Protein AF-A0A1Q8RJY4-F1 (afdb_monomer)

Mean predicted aligned error: 14.58 Å

Sequence (360 aa):
MNKEDWVDYFEAINGREPSAREVAEALAAGEFQNAAETDAEKSELVQESDQRVTEAAEAEPAQSSQLEQELAANQAKAQTESHQQVEQLKKKGKSYFVWFWEGLKRPEAQSSNSQLAYGLVTLALAALFLAAGLVNYINRIFTSIINMTIGGESFKINEPEAFSVVEDAVRTNFGLSKIIVVAVIVFIAYVIVTAVPALIHKFAAKSQEKVTFLWGKLIAYTPLLAVLNLLIFLLTFLTSNKLVVSSRYSYQIVSSFSSVGSDPFEGLSSVSHLIKEVPAIRSIQTVFIYLALLSVVSLAVLIVAFLANIKVSLGSLNNFYVRLLALLVFMLIIFFTTKSIAANLLGGLDGIKDSLTKLY

Solvent-accessible surface area (backbone atoms only — not comparable to full-atom values): 19198 Å² total; per-residue (Å²): 82,47,58,65,62,48,46,56,51,44,23,74,75,67,78,42,82,73,51,79,64,57,53,50,51,37,46,75,71,56,60,32,44,76,92,80,84,82,84,85,89,81,88,81,82,90,87,88,83,80,89,79,91,82,91,84,87,91,86,80,82,72,64,63,60,51,54,52,50,51,50,52,50,51,48,55,46,52,54,50,52,48,52,51,50,52,50,53,48,54,51,52,50,54,51,44,53,50,51,39,52,48,19,49,76,54,66,33,38,60,45,95,65,59,42,40,70,59,30,53,53,31,40,47,51,19,19,39,23,42,20,40,16,60,31,46,39,54,34,33,52,53,44,8,63,58,53,24,24,49,73,82,49,38,44,56,73,78,38,49,68,64,38,49,55,52,51,50,30,44,50,67,41,34,26,72,69,42,24,52,56,41,13,52,53,44,29,54,48,53,51,50,58,47,42,48,38,24,50,50,46,34,65,53,67,66,44,88,67,54,55,66,52,47,27,11,12,47,36,36,34,30,40,45,44,25,52,50,18,41,49,38,29,59,46,35,71,66,31,51,60,52,33,81,42,58,65,94,46,48,67,63,51,54,52,23,57,58,34,36,66,78,38,57,65,63,11,50,53,47,47,55,60,46,36,80,76,33,75,57,48,41,32,46,55,54,40,50,53,52,43,52,52,47,50,53,50,46,50,49,53,50,54,50,32,46,52,68,54,53,84,50,46,53,91,90,38,47,45,67,56,48,47,51,54,50,49,52,53,51,53,49,53,52,50,55,47,51,52,54,47,48,53,59,52,51,56,26,48,52,51,37,41,57,51,56,65,73,76,112

pLDDT: mean 79.89, std 19.0, range [25.39, 98.75]

Structure (mmCIF, N/CA/C/O backbone):
data_AF-A0A1Q8RJY4-F1
#
_entry.id   AF-A0A1Q8RJY4-F1
#
loop_
_atom_site.group_PDB
_atom_site.id
_atom_site.type_symbol
_atom_site.label_atom_id
_atom_site.label_alt_id
_atom_site.label_comp_id
_atom_site.label_asym_id
_atom_site.label_entity_id
_atom_site.label_seq_id
_atom_site.pdbx_PDB_ins_code
_atom_site.Cartn_x
_atom_site.Cartn_y
_atom_site.Cartn_z
_atom_site.occupancy
_atom_site.B_iso_or_equiv
_atom_site.auth_seq_id
_atom_site.auth_comp_id
_atom_site.auth_asym_id
_atom_site.auth_atom_id
_atom_site.pdbx_PDB_model_num
ATOM 1 N N . MET A 1 1 ? 34.800 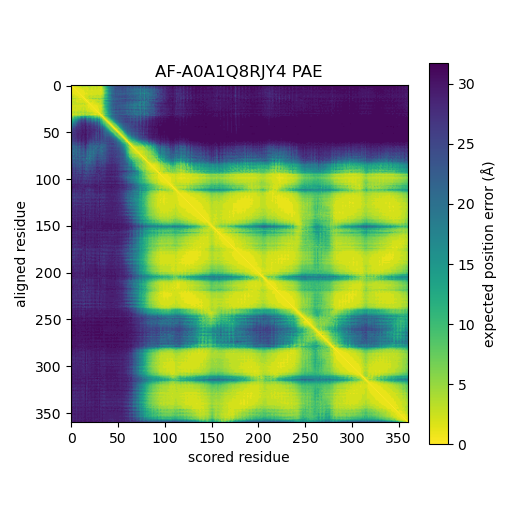-39.259 16.833 1.00 76.75 1 MET A N 1
ATOM 2 C CA . MET A 1 1 ? 34.429 -37.995 16.142 1.00 76.75 1 MET A CA 1
ATOM 3 C C . MET A 1 1 ? 34.174 -36.904 17.185 1.00 76.75 1 MET A C 1
ATOM 5 O O . MET A 1 1 ? 34.307 -37.223 18.367 1.00 76.75 1 MET A O 1
ATOM 9 N N . ASN A 1 2 ? 33.885 -35.649 16.819 1.00 85.31 2 ASN A N 1
ATOM 10 C CA . ASN A 1 2 ? 33.422 -34.679 17.827 1.00 85.31 2 ASN A CA 1
ATOM 11 C C . ASN A 1 2 ? 31.932 -34.942 18.161 1.00 85.31 2 ASN A C 1
ATOM 13 O O . ASN A 1 2 ? 31.284 -35.769 17.515 1.00 85.31 2 ASN A O 1
ATOM 17 N N . LYS A 1 3 ? 31.391 -34.302 19.204 1.00 83.25 3 LYS A N 1
ATOM 18 C CA . LYS A 1 3 ? 30.003 -34.541 19.639 1.00 83.25 3 LYS A CA 1
ATOM 19 C C . LYS A 1 3 ? 28.952 -34.097 18.610 1.00 83.25 3 LYS A C 1
ATOM 21 O O . LYS A 1 3 ? 27.927 -34.759 18.493 1.00 83.25 3 LYS A O 1
ATOM 26 N N . GLU A 1 4 ? 29.186 -33.001 17.893 1.00 87.06 4 GLU A N 1
ATOM 27 C CA . GLU A 1 4 ? 28.254 -32.467 16.890 1.00 87.06 4 GLU A CA 1
ATOM 28 C C . GLU A 1 4 ? 28.222 -33.381 15.655 1.00 87.06 4 GLU A C 1
ATOM 30 O O . GLU A 1 4 ? 27.144 -33.833 15.277 1.00 87.06 4 GLU A O 1
ATOM 35 N N . ASP A 1 5 ? 29.390 -33.806 15.148 1.00 86.56 5 ASP A N 1
ATOM 36 C CA . ASP A 1 5 ? 29.503 -34.794 14.059 1.00 86.56 5 ASP A CA 1
ATOM 37 C C . ASP A 1 5 ? 28.712 -36.084 14.361 1.00 86.56 5 ASP A C 1
ATOM 39 O O . ASP A 1 5 ? 28.105 -36.684 13.472 1.00 86.56 5 ASP A O 1
ATOM 43 N N . TRP A 1 6 ? 28.746 -36.539 15.622 1.00 91.06 6 TRP A N 1
ATOM 44 C CA . TRP A 1 6 ? 28.053 -37.753 16.059 1.00 91.06 6 TRP A CA 1
ATOM 45 C C . TRP A 1 6 ? 26.534 -37.568 16.114 1.00 91.06 6 TRP A C 1
ATOM 47 O O . TRP A 1 6 ? 25.796 -38.470 15.721 1.00 91.06 6 TRP A O 1
ATOM 57 N N . VAL A 1 7 ? 26.059 -36.405 16.573 1.00 87.69 7 VAL A N 1
ATOM 58 C CA . VAL A 1 7 ? 24.624 -36.075 16.606 1.00 87.69 7 VAL A CA 1
ATOM 59 C C . VAL A 1 7 ? 24.063 -35.981 15.187 1.00 87.69 7 VAL A C 1
ATOM 61 O O . VAL A 1 7 ? 23.044 -36.614 14.908 1.00 87.69 7 VAL A O 1
ATOM 64 N N . ASP A 1 8 ? 24.760 -35.291 14.282 1.00 89.50 8 ASP A N 1
ATOM 65 C CA . ASP A 1 8 ? 24.372 -35.172 12.871 1.00 89.50 8 ASP A CA 1
ATOM 66 C C . ASP A 1 8 ? 24.336 -36.548 12.181 1.00 89.50 8 ASP A C 1
ATOM 68 O O . ASP A 1 8 ? 23.394 -36.870 11.450 1.00 89.50 8 ASP A O 1
ATOM 72 N N . TYR A 1 9 ? 25.329 -37.406 12.452 1.00 88.69 9 TYR A N 1
ATOM 73 C CA . TYR A 1 9 ? 25.345 -38.785 11.960 1.00 88.69 9 TYR A CA 1
ATOM 74 C C . TYR A 1 9 ? 24.180 -39.614 12.525 1.00 88.69 9 TYR A C 1
ATOM 76 O O . TYR A 1 9 ? 23.518 -40.346 11.783 1.00 88.69 9 TYR A O 1
ATOM 84 N N . PHE A 1 10 ? 23.886 -39.483 13.822 1.00 90.62 10 PHE A N 1
ATOM 85 C CA . PHE A 1 10 ? 22.770 -40.177 14.455 1.00 90.62 10 PHE A CA 1
ATOM 86 C C . PHE A 1 10 ? 21.425 -39.754 13.849 1.00 90.62 10 PHE A C 1
ATOM 88 O O . PHE A 1 10 ? 20.601 -40.624 13.545 1.00 90.62 10 PHE A O 1
ATOM 95 N N . GLU A 1 11 ? 21.198 -38.453 13.643 1.00 92.69 11 GLU A N 1
ATOM 96 C CA . GLU A 1 11 ? 19.958 -37.940 13.053 1.00 92.69 11 GLU A CA 1
ATOM 97 C C . GLU A 1 11 ? 19.810 -38.369 11.587 1.00 92.69 11 GLU A C 1
ATOM 99 O O . GLU A 1 11 ? 18.731 -38.818 11.193 1.00 92.69 11 GLU A O 1
ATOM 104 N N . ALA A 1 12 ? 20.890 -38.342 10.800 1.00 90.69 12 ALA A N 1
ATOM 105 C CA . ALA A 1 12 ? 20.877 -38.796 9.408 1.00 90.69 12 ALA A CA 1
ATOM 106 C C . ALA A 1 12 ? 20.493 -40.282 9.252 1.00 90.69 12 ALA A C 1
ATOM 108 O O . ALA A 1 12 ? 19.863 -40.652 8.259 1.00 90.69 12 ALA A O 1
ATOM 109 N N . ILE A 1 13 ? 20.848 -41.133 10.224 1.00 88.25 13 ILE A N 1
ATOM 110 C CA . ILE A 1 13 ? 20.513 -42.566 10.226 1.00 88.25 13 ILE A CA 1
ATOM 111 C C . ILE A 1 13 ? 19.123 -42.841 10.827 1.00 88.25 13 ILE A C 1
ATOM 113 O O . ILE A 1 13 ? 18.391 -43.685 10.310 1.00 88.25 13 ILE A O 1
ATOM 117 N N . ASN A 1 14 ? 18.746 -42.151 11.909 1.00 83.38 14 ASN A N 1
ATOM 118 C CA . ASN A 1 14 ? 17.548 -42.475 12.698 1.00 83.38 14 ASN A CA 1
ATOM 119 C C . ASN A 1 14 ? 16.341 -41.556 12.440 1.00 83.38 14 ASN A C 1
ATOM 121 O O . ASN A 1 14 ? 15.244 -41.851 12.919 1.00 83.38 14 ASN A O 1
ATOM 125 N N . GLY A 1 15 ? 16.516 -40.443 11.719 1.00 79.31 15 GLY A N 1
ATOM 126 C CA . GLY A 1 15 ? 15.465 -39.455 11.449 1.00 79.31 15 GLY A CA 1
ATOM 127 C C . GLY A 1 15 ? 14.953 -38.718 12.694 1.00 79.31 15 GLY A C 1
ATOM 128 O O . GLY A 1 15 ? 13.817 -38.241 12.697 1.00 79.31 15 GLY A O 1
ATOM 129 N N . ARG A 1 16 ? 15.752 -38.688 13.768 1.00 89.06 16 ARG A N 1
ATOM 130 C CA . ARG A 1 16 ? 15.469 -38.013 15.042 1.00 89.06 16 ARG A CA 1
ATOM 131 C C . ARG A 1 16 ? 16.761 -37.683 15.787 1.00 89.06 16 ARG A C 1
ATOM 133 O O . ARG A 1 16 ? 17.752 -38.393 15.635 1.00 89.06 16 ARG A O 1
ATOM 140 N N . GLU A 1 17 ? 16.691 -36.708 16.687 1.00 81.25 17 GLU A N 1
ATOM 141 C CA . GLU A 1 17 ? 17.753 -36.446 17.661 1.00 81.25 17 GLU A CA 1
ATOM 142 C C . GLU A 1 17 ? 18.006 -37.676 18.580 1.00 81.25 17 GLU A C 1
ATOM 144 O O . GLU A 1 17 ? 17.066 -38.424 18.920 1.00 81.25 17 GLU A O 1
ATOM 149 N N . PRO A 1 18 ? 19.264 -37.911 19.003 1.00 82.38 18 PRO A N 1
ATOM 150 C CA . PRO A 1 18 ? 19.610 -38.948 19.971 1.00 82.38 18 PRO A CA 1
ATOM 151 C C . PRO A 1 18 ? 19.092 -38.608 21.371 1.00 82.38 18 PRO A C 1
ATOM 153 O O . PRO A 1 18 ? 19.156 -37.470 21.834 1.00 82.38 18 PRO A O 1
ATOM 156 N N . SER A 1 19 ? 18.600 -39.616 22.091 1.00 85.25 19 SER A N 1
ATOM 157 C CA . SER A 1 19 ? 18.187 -39.448 23.484 1.00 85.25 19 SER A CA 1
ATOM 158 C C . SER A 1 19 ? 19.397 -39.364 24.418 1.00 85.25 19 SER A C 1
ATOM 160 O O . SER A 1 19 ? 20.459 -39.916 24.141 1.00 85.25 19 SER A O 1
ATOM 162 N N . ALA A 1 20 ? 19.224 -38.744 25.589 1.00 79.19 20 ALA A N 1
ATOM 163 C CA . ALA A 1 20 ? 20.301 -38.586 26.573 1.00 79.19 20 ALA A CA 1
ATOM 164 C C . ALA A 1 20 ? 20.950 -39.913 27.032 1.00 79.19 20 ALA A C 1
ATOM 166 O O . ALA A 1 20 ? 22.088 -39.900 27.492 1.00 79.19 20 ALA A O 1
ATOM 167 N N . ARG A 1 21 ? 20.254 -41.054 26.897 1.00 82.62 21 ARG A N 1
ATOM 168 C CA . ARG A 1 21 ? 20.833 -42.386 27.150 1.00 82.62 21 ARG A CA 1
ATOM 169 C C . ARG A 1 21 ? 21.743 -42.840 26.013 1.00 82.62 21 ARG A C 1
ATOM 171 O O . ARG A 1 21 ? 22.846 -43.283 26.286 1.00 82.62 21 ARG A O 1
ATOM 178 N N . GLU A 1 22 ? 21.316 -42.657 24.767 1.00 81.00 22 GLU A N 1
ATOM 179 C CA . GLU A 1 22 ? 22.095 -43.017 23.573 1.00 81.00 22 GLU A CA 1
ATOM 180 C C . GLU A 1 22 ? 23.376 -42.172 23.474 1.00 81.00 22 GLU A C 1
ATOM 182 O O . GLU A 1 22 ? 24.443 -42.706 23.194 1.00 81.00 22 GLU A O 1
ATOM 187 N N . VAL A 1 23 ? 23.303 -40.877 23.814 1.00 80.50 23 VAL A N 1
ATOM 188 C CA . VAL A 1 23 ? 24.483 -39.994 23.925 1.00 80.50 23 VAL A CA 1
ATOM 189 C C . VAL A 1 23 ? 25.454 -40.486 25.012 1.00 80.50 23 VAL A C 1
ATOM 191 O O . VAL A 1 23 ? 26.666 -40.456 24.814 1.00 80.50 23 VAL A O 1
ATOM 194 N N . ALA A 1 24 ? 24.942 -40.934 26.164 1.00 78.62 24 ALA A N 1
ATOM 195 C CA . ALA A 1 24 ? 25.771 -41.422 27.268 1.00 78.62 24 ALA A CA 1
ATOM 196 C C . ALA A 1 24 ? 26.403 -42.795 26.974 1.00 78.62 24 ALA A C 1
ATOM 198 O O . ALA A 1 24 ? 27.564 -43.015 27.314 1.00 78.62 24 ALA A O 1
ATOM 199 N N . GLU A 1 25 ? 25.672 -43.697 26.313 1.00 80.75 25 GLU A N 1
ATOM 200 C CA . GLU A 1 25 ? 26.183 -44.997 25.863 1.00 80.75 25 GLU A CA 1
ATOM 201 C C . GLU A 1 25 ? 27.268 -44.831 24.790 1.00 80.75 25 GLU A C 1
ATOM 203 O O . GLU A 1 25 ? 28.327 -45.442 24.908 1.00 80.75 25 GLU A O 1
ATOM 208 N N . ALA A 1 26 ? 27.073 -43.946 23.808 1.00 82.88 26 ALA A N 1
ATOM 209 C CA . ALA A 1 26 ? 28.072 -43.672 22.774 1.00 82.88 26 ALA A CA 1
ATOM 210 C C . ALA A 1 26 ? 29.327 -42.952 23.305 1.00 82.88 26 ALA A C 1
ATOM 212 O O . ALA A 1 26 ? 30.433 -43.217 22.829 1.00 82.88 26 ALA A O 1
ATOM 213 N N . LEU A 1 27 ? 29.191 -42.106 24.335 1.00 83.12 27 LEU A N 1
ATOM 214 C CA . LEU A 1 27 ? 30.338 -41.537 25.052 1.00 83.12 27 LEU A CA 1
ATOM 215 C C . LEU A 1 27 ? 31.094 -42.617 25.847 1.00 83.12 27 LEU A C 1
ATOM 217 O O . LEU A 1 27 ? 32.321 -42.663 25.799 1.00 83.12 27 LEU A O 1
ATOM 221 N N . ALA A 1 28 ? 30.382 -43.521 26.529 1.00 79.25 28 ALA A N 1
ATOM 222 C CA . ALA A 1 28 ? 30.986 -44.644 27.255 1.00 79.25 28 ALA A CA 1
ATOM 223 C C . ALA A 1 28 ? 31.636 -45.688 26.323 1.00 79.25 28 ALA A C 1
ATOM 225 O O . ALA A 1 28 ? 32.613 -46.330 26.706 1.00 79.25 28 ALA A O 1
ATOM 226 N N . ALA A 1 29 ? 31.125 -45.836 25.098 1.00 82.19 29 ALA A N 1
ATOM 227 C CA . ALA A 1 29 ? 31.711 -46.647 24.032 1.00 82.19 29 ALA A CA 1
ATOM 228 C C . ALA A 1 29 ? 32.861 -45.940 23.278 1.00 82.19 29 ALA A C 1
ATOM 230 O O . ALA A 1 29 ? 33.553 -46.579 22.486 1.00 82.19 29 ALA A O 1
ATOM 231 N N . GLY A 1 30 ? 33.088 -44.643 23.524 1.00 82.19 30 GLY A N 1
ATOM 232 C CA . GLY A 1 30 ? 34.164 -43.860 22.909 1.00 82.19 30 GLY A CA 1
ATOM 233 C C . GLY A 1 30 ? 33.931 -43.466 21.445 1.00 82.19 30 GLY A C 1
ATOM 234 O O . GLY A 1 30 ? 34.892 -43.153 20.742 1.00 82.19 30 GLY A O 1
ATOM 235 N N . GLU A 1 31 ? 32.684 -43.468 20.960 1.00 80.69 31 GLU A N 1
ATOM 236 C CA . GLU A 1 31 ? 32.360 -43.121 19.565 1.00 80.69 31 GLU A CA 1
ATOM 237 C C . GLU A 1 31 ? 32.658 -41.641 19.254 1.00 80.69 31 GLU A C 1
ATOM 239 O O . GLU A 1 31 ? 33.120 -41.279 18.160 1.00 80.69 31 GLU A O 1
ATOM 244 N N . PHE A 1 32 ? 32.465 -40.774 20.249 1.00 84.19 32 PHE A N 1
ATOM 245 C CA . PHE A 1 32 ? 32.839 -39.367 20.198 1.00 84.19 32 PHE A CA 1
ATOM 246 C C . PHE A 1 32 ? 33.560 -38.911 21.469 1.00 84.19 32 PHE A C 1
ATOM 248 O O . PHE A 1 32 ? 33.484 -39.546 22.517 1.00 84.19 32 PHE A O 1
ATOM 255 N N . GLN A 1 33 ? 34.279 -37.797 21.352 1.00 75.31 33 GLN A N 1
ATOM 256 C CA . GLN A 1 33 ? 35.014 -37.157 22.444 1.00 75.31 33 GLN A CA 1
ATOM 257 C C . GLN A 1 33 ? 34.471 -35.738 22.649 1.00 75.31 33 GLN A C 1
ATOM 259 O O . GLN A 1 33 ? 34.068 -35.073 21.690 1.00 75.31 33 GLN A O 1
ATOM 264 N N . ASN A 1 34 ? 34.427 -35.275 23.901 1.00 61.19 34 ASN A N 1
ATOM 265 C CA . ASN A 1 34 ? 34.026 -33.902 24.205 1.00 61.19 34 ASN A CA 1
ATOM 266 C C . ASN A 1 34 ? 35.142 -32.934 23.781 1.00 61.19 34 ASN A C 1
ATOM 268 O O . ASN A 1 34 ? 36.312 -33.159 24.085 1.00 61.19 34 ASN A O 1
ATOM 272 N N . ALA A 1 35 ? 34.774 -31.845 23.103 1.00 53.00 35 ALA A N 1
ATOM 273 C CA . ALA A 1 35 ? 35.699 -30.875 22.512 1.00 53.00 35 ALA A CA 1
ATOM 274 C C . ALA A 1 35 ? 36.334 -29.926 23.556 1.00 53.00 35 ALA A C 1
ATOM 276 O O . ALA A 1 35 ? 36.145 -28.714 23.510 1.00 53.00 35 ALA A O 1
ATOM 277 N N . ALA A 1 36 ? 37.060 -30.496 24.520 1.00 44.44 36 ALA A N 1
ATOM 278 C CA . ALA A 1 36 ? 37.836 -29.778 25.535 1.00 44.44 36 ALA A CA 1
ATOM 279 C C . ALA A 1 36 ? 39.322 -30.200 25.582 1.00 44.44 36 ALA A C 1
ATOM 281 O O . ALA A 1 36 ? 40.112 -29.544 26.252 1.00 44.44 36 ALA A O 1
ATOM 282 N N . GLU A 1 37 ? 39.719 -31.251 24.852 1.00 43.81 37 GLU A N 1
ATOM 283 C CA . GLU A 1 37 ? 41.102 -31.768 24.806 1.00 43.81 37 GLU A CA 1
ATOM 284 C C . GLU A 1 37 ? 41.774 -31.586 23.427 1.00 43.81 37 GLU A C 1
ATOM 286 O O . GLU A 1 37 ? 42.741 -32.269 23.106 1.00 43.81 37 GLU A O 1
ATOM 291 N N . THR A 1 38 ? 41.264 -30.690 22.571 1.00 37.66 38 THR A N 1
ATOM 292 C CA . THR A 1 38 ? 41.729 -30.556 21.169 1.00 37.66 38 THR A CA 1
ATOM 293 C C . THR A 1 38 ? 42.214 -29.153 20.778 1.00 37.66 38 THR A C 1
ATOM 295 O O . THR A 1 38 ? 42.330 -28.870 19.593 1.00 37.66 38 THR A O 1
ATOM 298 N N . ASP A 1 39 ? 42.552 -28.296 21.748 1.00 33.94 39 ASP A N 1
ATOM 299 C CA . ASP A 1 39 ? 43.138 -26.965 21.500 1.00 33.94 39 ASP A CA 1
ATOM 300 C C . ASP A 1 39 ? 44.237 -26.614 22.524 1.00 33.94 39 ASP A C 1
ATOM 302 O O . ASP A 1 39 ? 44.128 -25.680 23.318 1.00 33.94 39 ASP A O 1
ATOM 306 N N . ALA A 1 40 ? 45.330 -27.385 22.511 1.00 32.53 40 ALA A N 1
ATOM 307 C CA . ALA A 1 40 ? 46.558 -27.047 23.233 1.00 32.53 40 ALA A CA 1
ATOM 308 C C . ALA A 1 40 ? 47.804 -27.698 22.600 1.00 32.53 40 ALA A C 1
ATOM 310 O O . ALA A 1 40 ? 48.319 -28.664 23.144 1.00 32.53 40 ALA A O 1
ATOM 311 N N . GLU A 1 41 ? 48.276 -27.176 21.456 1.00 29.20 41 GLU A N 1
ATOM 312 C CA . GLU A 1 41 ? 49.714 -27.039 21.115 1.00 29.20 41 GLU A CA 1
ATOM 313 C C . GLU A 1 41 ? 49.935 -26.540 19.669 1.00 29.20 41 GLU A C 1
ATOM 315 O O . GLU A 1 41 ? 49.894 -27.323 18.720 1.00 29.20 41 GLU A O 1
ATOM 320 N N . LYS A 1 42 ? 50.297 -25.254 19.501 1.00 29.00 42 LYS A N 1
ATOM 321 C CA . LYS A 1 42 ? 51.479 -24.853 18.705 1.00 29.00 42 LYS A CA 1
ATOM 322 C C . LYS A 1 42 ? 51.871 -23.388 18.946 1.00 29.00 42 LYS A C 1
ATOM 324 O O . LYS A 1 42 ? 51.021 -22.510 18.864 1.00 29.00 42 LYS A O 1
ATOM 329 N N . SER A 1 43 ? 53.181 -23.150 19.092 1.00 25.39 43 SER A N 1
ATOM 330 C CA . SER A 1 43 ? 53.835 -21.880 19.480 1.00 25.39 43 SER A CA 1
ATOM 331 C C . SER A 1 43 ? 53.635 -21.526 20.971 1.00 25.39 43 SER A C 1
ATOM 333 O O . SER A 1 43 ? 52.505 -21.473 21.430 1.00 25.39 43 SER A O 1
ATOM 335 N N . GLU A 1 44 ? 54.670 -21.297 21.793 1.00 28.08 44 GLU A N 1
ATOM 336 C CA . GLU A 1 44 ? 56.088 -21.004 21.505 1.00 28.08 44 GLU A CA 1
ATOM 337 C C . GLU A 1 44 ? 57.094 -21.717 22.442 1.00 28.08 44 GLU A C 1
ATOM 339 O O . GLU A 1 44 ? 56.822 -21.973 23.607 1.00 28.08 44 GLU A O 1
ATOM 344 N N . LEU A 1 45 ? 58.284 -21.983 21.888 1.00 28.39 45 LEU A N 1
ATOM 345 C CA . LEU A 1 45 ? 59.623 -21.964 22.510 1.00 28.39 45 LEU A CA 1
ATOM 346 C C . LEU A 1 45 ? 59.816 -22.359 23.999 1.00 28.39 45 LEU A C 1
ATOM 348 O O . LEU A 1 45 ? 59.740 -21.533 24.898 1.00 28.39 45 LEU A O 1
ATOM 352 N N . VAL A 1 46 ? 60.314 -23.589 24.185 1.00 27.88 46 VAL A N 1
ATOM 353 C CA . VAL A 1 46 ? 61.513 -23.951 24.981 1.00 27.88 46 VAL A CA 1
ATOM 354 C C . VAL A 1 46 ? 61.785 -23.154 26.276 1.00 27.88 46 VAL A C 1
ATOM 356 O O . VAL A 1 46 ? 62.440 -22.114 26.232 1.00 27.88 46 VAL A O 1
ATOM 359 N N . GLN A 1 47 ? 61.552 -23.784 27.436 1.00 26.83 47 GLN A N 1
ATOM 360 C CA . GLN A 1 47 ? 62.678 -24.115 28.325 1.00 26.83 47 GLN A CA 1
ATOM 361 C C . GLN A 1 47 ? 62.404 -25.293 29.273 1.00 26.83 47 GLN A C 1
ATOM 363 O O . GLN A 1 47 ? 61.282 -25.581 29.672 1.00 26.83 47 GLN A O 1
ATOM 368 N N . GLU A 1 48 ? 63.492 -25.994 29.567 1.00 27.42 48 GLU A N 1
ATOM 369 C CA . GLU A 1 48 ? 63.621 -27.271 30.263 1.00 27.42 48 GLU A CA 1
ATOM 370 C C . GLU A 1 48 ? 63.989 -27.041 31.738 1.00 27.42 48 GLU A C 1
ATOM 372 O O . GLU A 1 48 ? 64.928 -26.292 32.007 1.00 27.42 48 GLU A O 1
ATOM 377 N N . SER A 1 49 ? 63.301 -27.682 32.694 1.00 26.39 49 SER A N 1
ATOM 378 C CA . SER A 1 49 ? 63.928 -28.228 33.923 1.00 26.39 49 SER A CA 1
ATOM 379 C C . SER A 1 49 ? 62.970 -29.063 34.795 1.00 26.39 49 SER A C 1
ATOM 381 O O . SER A 1 49 ? 62.031 -28.559 35.395 1.00 26.39 49 SER A O 1
ATOM 383 N N . ASP A 1 50 ? 63.304 -30.352 34.884 1.00 26.42 50 ASP A N 1
ATOM 384 C CA . ASP A 1 50 ? 63.337 -31.196 36.089 1.00 26.42 50 ASP A CA 1
ATOM 385 C C . ASP A 1 50 ? 62.114 -31.440 37.014 1.00 26.42 50 ASP A C 1
ATOM 387 O O . ASP A 1 50 ? 61.754 -30.626 37.852 1.00 26.42 50 ASP A O 1
ATOM 391 N N . GLN A 1 51 ? 61.708 -32.726 37.010 1.00 28.50 51 GLN A N 1
ATOM 392 C CA . GLN A 1 51 ? 61.631 -33.639 38.180 1.00 28.50 51 GLN A CA 1
ATOM 393 C C . GLN A 1 51 ? 60.599 -33.396 39.312 1.00 28.50 51 GLN A C 1
ATOM 395 O O . GLN A 1 51 ? 60.370 -32.283 39.753 1.00 28.50 51 GLN A O 1
ATOM 400 N N . ARG A 1 52 ? 60.037 -34.421 39.982 1.00 28.03 52 ARG A N 1
ATOM 401 C CA . ARG A 1 52 ? 59.779 -35.865 39.718 1.00 28.03 52 ARG A CA 1
ATOM 402 C C . ARG A 1 52 ? 59.000 -36.401 40.946 1.00 28.03 52 ARG A C 1
ATOM 404 O O . ARG A 1 52 ? 59.328 -35.975 42.045 1.00 28.03 52 ARG A O 1
ATOM 411 N N . VAL A 1 53 ? 58.155 -37.432 40.781 1.00 30.77 53 VAL A N 1
ATOM 412 C CA . VAL A 1 53 ? 57.629 -38.335 41.853 1.00 30.77 53 VAL A CA 1
ATOM 413 C C . VAL A 1 53 ? 56.619 -37.720 42.857 1.00 30.77 53 VAL A C 1
ATOM 415 O O . VAL A 1 53 ? 56.779 -36.568 43.229 1.00 30.77 53 VAL A O 1
ATOM 418 N N . THR A 1 54 ? 55.623 -38.406 43.450 1.00 29.11 54 THR A N 1
ATOM 419 C CA . THR A 1 54 ? 54.679 -39.501 43.073 1.00 29.11 54 THR A CA 1
ATOM 420 C C . THR A 1 54 ? 53.606 -39.579 44.198 1.00 29.11 54 THR A C 1
ATOM 422 O O . THR A 1 54 ? 53.947 -39.366 45.355 1.00 29.11 54 THR A O 1
ATOM 425 N N . GLU A 1 55 ? 52.367 -39.976 43.865 1.00 32.25 55 GLU A N 1
ATOM 426 C CA . GLU A 1 55 ? 51.327 -40.594 44.737 1.00 32.25 55 GLU A CA 1
ATOM 427 C C . GLU A 1 55 ? 50.539 -39.833 45.835 1.00 32.25 55 GLU A C 1
ATOM 429 O O . GLU A 1 55 ? 51.010 -38.915 46.494 1.00 32.25 55 GLU A O 1
ATOM 434 N N . ALA A 1 56 ? 49.341 -40.406 46.068 1.00 31.69 56 ALA A N 1
ATOM 435 C CA . ALA A 1 56 ? 48.482 -40.379 47.265 1.00 31.69 56 ALA A CA 1
ATOM 436 C C . ALA A 1 56 ? 47.369 -39.305 47.411 1.00 31.69 56 ALA A C 1
ATOM 438 O O . ALA A 1 56 ? 47.458 -38.382 48.209 1.00 31.69 56 ALA A O 1
ATOM 439 N N . ALA A 1 57 ? 46.253 -39.581 46.720 1.00 34.56 57 ALA A N 1
ATOM 440 C CA . ALA A 1 57 ? 44.915 -39.815 47.300 1.00 34.56 57 ALA A CA 1
ATOM 441 C C . ALA A 1 57 ? 44.101 -38.702 48.034 1.00 34.56 57 ALA A C 1
ATOM 443 O O . ALA A 1 57 ? 44.441 -38.251 49.120 1.00 34.56 57 ALA A O 1
ATOM 444 N N . GLU A 1 58 ? 42.882 -38.500 47.493 1.00 36.91 58 GLU A N 1
ATOM 445 C CA . GLU A 1 58 ? 41.583 -38.464 48.215 1.00 36.91 58 GLU A CA 1
ATOM 446 C C . GLU A 1 58 ? 40.996 -37.121 48.732 1.00 36.91 58 GLU A C 1
ATOM 448 O O . GLU A 1 58 ? 41.070 -36.802 49.915 1.00 36.91 58 GLU A O 1
ATOM 453 N N . ALA A 1 59 ? 40.314 -36.390 47.824 1.00 33.44 59 ALA A N 1
ATOM 454 C CA . ALA A 1 59 ? 39.167 -35.465 48.026 1.00 33.44 59 ALA A CA 1
ATOM 455 C C . ALA A 1 59 ? 38.723 -34.877 46.653 1.00 33.44 59 ALA A C 1
ATOM 457 O O . ALA A 1 59 ? 39.589 -34.646 45.815 1.00 33.44 59 ALA A O 1
ATOM 458 N N . GLU A 1 60 ? 37.464 -34.571 46.296 1.00 34.16 60 GLU A N 1
ATOM 459 C CA . GLU A 1 60 ? 36.113 -35.005 46.723 1.00 34.16 60 GLU A CA 1
ATOM 460 C C . GLU A 1 60 ? 35.233 -35.178 45.450 1.00 34.16 60 GLU A C 1
ATOM 462 O O . GLU A 1 60 ? 35.396 -34.398 44.510 1.00 34.16 60 GLU A O 1
ATOM 467 N N . PRO A 1 61 ? 34.237 -36.093 45.397 1.00 40.31 61 PRO A N 1
ATOM 468 C CA . PRO A 1 61 ? 33.365 -36.263 44.223 1.00 40.31 61 PRO A CA 1
ATOM 469 C C . PRO A 1 61 ? 32.067 -35.420 44.242 1.00 40.31 61 PRO A C 1
ATOM 471 O O . PRO A 1 61 ? 31.200 -35.617 43.397 1.00 40.31 61 PRO A O 1
ATOM 474 N N . ALA A 1 62 ? 31.874 -34.520 45.214 1.00 43.78 62 ALA A N 1
ATOM 475 C CA . ALA A 1 62 ? 30.557 -33.930 45.496 1.00 43.78 62 ALA A CA 1
ATOM 476 C C . ALA A 1 62 ? 30.163 -32.708 44.633 1.00 43.78 62 ALA A C 1
ATOM 478 O O . ALA A 1 62 ? 28.972 -32.434 44.483 1.00 43.78 62 ALA A O 1
ATOM 479 N N . GLN A 1 63 ? 31.127 -31.956 44.083 1.00 43.25 63 GLN A N 1
ATOM 480 C CA . GLN A 1 63 ? 30.853 -30.663 43.424 1.00 43.25 63 GLN A CA 1
ATOM 481 C C . GLN A 1 63 ? 30.635 -30.757 41.904 1.00 43.25 63 GLN A C 1
ATOM 483 O O . GLN A 1 63 ? 29.796 -30.033 41.367 1.00 43.25 63 GLN A O 1
ATOM 488 N N . SER A 1 64 ? 31.323 -31.667 41.207 1.00 48.41 64 SER A N 1
ATOM 489 C CA . SER A 1 64 ? 31.137 -31.893 39.763 1.00 48.41 64 SER A CA 1
ATOM 490 C C . SER A 1 64 ? 29.717 -32.366 39.442 1.00 48.41 64 SER A C 1
ATOM 492 O O . SER A 1 64 ? 29.044 -31.782 38.593 1.00 48.41 64 SER A O 1
ATOM 494 N N . SER A 1 65 ? 29.211 -33.336 40.211 1.00 53.75 65 SER A N 1
ATOM 495 C CA . SER A 1 65 ? 27.872 -33.911 40.030 1.00 53.75 65 SER A CA 1
ATOM 496 C C . SER A 1 65 ? 26.739 -32.882 40.123 1.00 53.75 65 SER A C 1
ATOM 498 O O . SER A 1 65 ? 25.726 -33.028 39.442 1.00 53.75 65 SER A O 1
ATOM 500 N N . GLN A 1 66 ? 26.890 -31.845 40.955 1.00 50.56 66 GLN A N 1
ATOM 501 C CA . GLN A 1 66 ? 25.885 -30.787 41.101 1.00 50.56 66 GLN A CA 1
ATOM 502 C C . GLN A 1 66 ? 25.918 -29.802 39.928 1.00 50.56 66 GLN A C 1
ATOM 504 O O . GLN A 1 66 ? 24.861 -29.453 39.409 1.00 50.56 66 GLN A O 1
ATOM 509 N N . LEU A 1 67 ? 27.110 -29.416 39.461 1.00 50.75 67 LEU A N 1
ATOM 510 C CA . LEU A 1 67 ? 27.276 -28.556 38.285 1.00 50.75 67 LEU A CA 1
ATOM 511 C C . LEU A 1 67 ? 26.743 -29.216 37.006 1.00 50.75 67 LEU A C 1
ATOM 513 O O . LEU A 1 67 ? 26.047 -28.565 36.230 1.00 50.75 67 LEU A O 1
ATOM 517 N N . GLU A 1 68 ? 26.993 -30.511 36.808 1.00 55.50 68 GLU A N 1
ATOM 518 C CA . GLU A 1 68 ? 26.473 -31.250 35.651 1.00 55.50 68 GLU A CA 1
ATOM 519 C C . GLU A 1 68 ? 24.953 -31.468 35.731 1.00 55.50 68 GLU A C 1
ATOM 521 O O . GLU A 1 68 ? 24.263 -31.320 34.720 1.00 55.50 68 GLU A O 1
ATOM 526 N N . GLN A 1 69 ? 24.397 -31.734 36.922 1.00 54.53 69 GLN A N 1
ATOM 527 C CA . GLN A 1 69 ? 22.942 -31.786 37.107 1.00 54.53 69 GLN A CA 1
ATOM 528 C C . GLN A 1 69 ? 22.273 -30.423 36.907 1.00 54.53 69 GLN A C 1
ATOM 530 O O . GLN A 1 69 ? 21.207 -30.367 36.297 1.00 54.53 69 GLN A O 1
ATOM 535 N N . GLU A 1 70 ? 22.875 -29.327 37.373 1.00 51.66 70 GLU A N 1
ATOM 536 C CA . GLU A 1 70 ? 22.335 -27.981 37.172 1.00 51.66 70 GLU A CA 1
ATOM 537 C C . GLU A 1 70 ? 22.425 -27.556 35.699 1.00 51.66 70 GLU A C 1
ATOM 539 O O . GLU A 1 70 ? 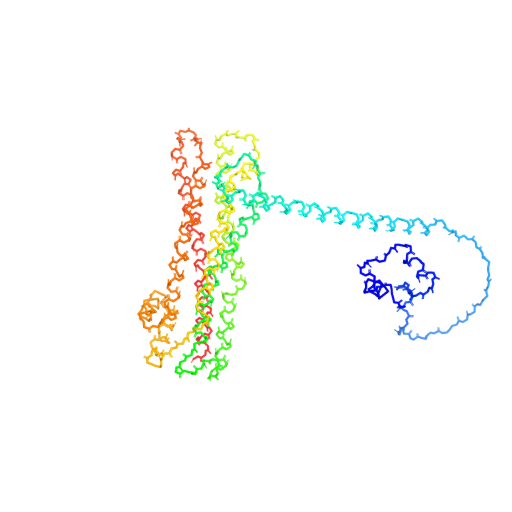21.463 -27.004 35.161 1.00 51.66 70 GLU A O 1
ATOM 544 N N . LEU A 1 71 ? 23.517 -27.886 35.000 1.00 55.97 71 LEU A N 1
ATOM 545 C CA . LEU A 1 71 ? 23.661 -27.620 33.568 1.00 55.97 71 LEU A CA 1
ATOM 546 C C . LEU A 1 71 ? 22.658 -28.439 32.738 1.00 55.97 71 LEU A C 1
ATOM 548 O O . LEU A 1 71 ? 21.979 -27.875 31.879 1.00 55.97 71 LEU A O 1
ATOM 552 N N . ALA A 1 72 ? 22.494 -29.733 33.032 1.00 62.56 72 ALA A N 1
ATOM 553 C CA . ALA A 1 72 ? 21.511 -30.592 32.371 1.00 62.56 72 ALA A CA 1
ATOM 554 C C . ALA A 1 72 ? 20.063 -30.167 32.681 1.00 62.56 72 ALA A C 1
ATOM 556 O O . ALA A 1 72 ? 19.220 -30.152 31.783 1.00 62.56 72 ALA A O 1
ATOM 557 N N . ALA A 1 73 ? 19.767 -29.761 33.920 1.00 61.22 73 ALA A N 1
ATOM 558 C CA . ALA A 1 73 ? 18.459 -29.230 34.296 1.00 61.22 73 ALA A CA 1
ATOM 559 C C . ALA A 1 73 ? 18.167 -27.894 33.598 1.00 61.22 73 ALA A C 1
ATOM 561 O O . ALA A 1 73 ? 17.060 -27.703 33.097 1.00 61.22 73 ALA A O 1
ATOM 562 N N . ASN A 1 74 ? 19.148 -26.991 33.505 1.00 58.56 74 ASN A N 1
ATOM 563 C CA . ASN A 1 74 ? 19.007 -25.723 32.792 1.00 58.56 74 ASN A CA 1
ATOM 564 C C . ASN A 1 74 ? 18.864 -25.925 31.274 1.00 58.56 74 ASN A C 1
ATOM 566 O O . ASN A 1 74 ? 18.036 -25.253 30.661 1.00 58.56 74 ASN A O 1
ATOM 570 N N . GLN A 1 75 ? 19.573 -26.885 30.670 1.00 60.16 75 GLN A N 1
ATOM 5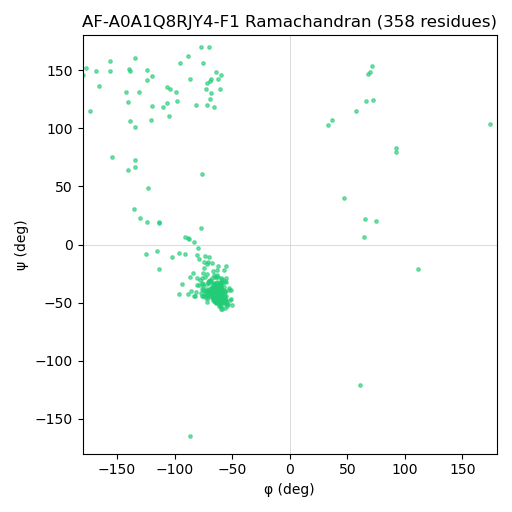71 C CA . GLN A 1 75 ? 19.396 -27.254 29.258 1.00 60.16 75 GLN A CA 1
ATOM 572 C C . GLN A 1 75 ? 18.014 -27.876 28.999 1.00 60.16 75 GLN A C 1
ATOM 574 O O . GLN A 1 75 ? 17.297 -27.411 28.113 1.00 60.16 75 GLN A O 1
ATOM 579 N N . ALA A 1 76 ? 17.575 -28.840 29.815 1.00 58.16 76 ALA A N 1
ATOM 580 C CA . ALA A 1 76 ? 16.238 -29.432 29.707 1.00 58.16 76 ALA A CA 1
ATOM 581 C C . ALA A 1 76 ? 15.120 -28.392 29.909 1.00 58.16 76 ALA A C 1
ATOM 583 O O . ALA A 1 76 ? 14.084 -28.432 29.237 1.00 58.16 76 ALA A O 1
ATOM 584 N N . LYS A 1 77 ? 15.333 -27.421 30.803 1.00 62.31 77 LYS A N 1
ATOM 585 C CA . LYS A 1 77 ? 14.410 -26.309 31.048 1.00 62.31 77 LYS A CA 1
ATOM 586 C C . LYS A 1 77 ? 14.380 -25.328 29.875 1.00 62.31 77 LYS A C 1
ATOM 588 O O . LYS A 1 77 ? 13.290 -24.999 29.421 1.00 62.31 77 LYS A O 1
ATOM 593 N N . ALA A 1 78 ? 15.529 -24.958 29.308 1.00 60.91 78 ALA A N 1
ATOM 594 C CA . ALA A 1 78 ? 15.610 -24.135 28.098 1.00 60.91 78 ALA A CA 1
ATOM 595 C C . ALA A 1 78 ? 14.954 -24.816 26.880 1.00 60.91 78 ALA A C 1
ATOM 597 O O . ALA A 1 78 ? 14.210 -24.174 26.137 1.00 60.91 78 ALA A O 1
ATOM 598 N N . GLN A 1 79 ? 15.151 -26.127 26.706 1.00 56.59 79 GLN A N 1
ATOM 599 C CA . GLN A 1 79 ? 14.521 -26.916 25.641 1.00 56.59 79 GLN A CA 1
ATOM 600 C C . GLN A 1 79 ? 12.995 -27.016 25.842 1.00 56.59 79 GLN A C 1
ATOM 602 O O . GLN A 1 79 ? 12.230 -26.846 24.891 1.00 56.59 79 GLN A O 1
ATOM 607 N N . THR A 1 80 ? 12.534 -27.181 27.088 1.00 62.91 80 THR A N 1
ATOM 608 C CA . THR A 1 80 ? 11.101 -27.173 27.441 1.00 62.91 80 THR A CA 1
ATOM 609 C C . THR A 1 80 ? 10.463 -25.796 27.222 1.00 62.91 80 THR A C 1
ATOM 611 O O . THR A 1 80 ? 9.383 -25.703 26.636 1.00 62.91 80 THR A O 1
ATOM 614 N N . GLU A 1 81 ? 11.122 -24.714 27.644 1.00 66.38 81 GLU A N 1
ATOM 615 C CA . GLU A 1 81 ? 10.654 -23.338 27.437 1.00 66.38 81 GLU A CA 1
ATOM 616 C C . GLU A 1 81 ? 10.609 -22.981 25.944 1.00 66.38 81 GLU A C 1
ATOM 618 O O . GLU A 1 81 ? 9.615 -22.414 25.489 1.00 66.38 81 GLU A O 1
ATOM 623 N N . SER A 1 82 ? 11.614 -23.384 25.160 1.00 69.69 82 SER A N 1
ATOM 624 C CA . SER A 1 82 ? 11.621 -23.253 23.697 1.00 69.69 82 SER A CA 1
ATOM 625 C C . SER A 1 82 ? 10.435 -23.986 23.058 1.00 69.69 82 SER A C 1
ATOM 627 O O . SER A 1 82 ? 9.650 -23.385 22.315 1.00 69.69 82 SER A O 1
ATOM 629 N N . HIS A 1 83 ? 10.211 -25.256 23.413 1.00 74.81 83 HIS A N 1
ATOM 630 C CA . HIS A 1 83 ? 9.104 -26.033 22.857 1.00 74.81 83 HIS A CA 1
ATOM 631 C C . HIS A 1 83 ? 7.734 -25.426 23.220 1.00 74.81 83 HIS A C 1
ATOM 633 O O . HIS A 1 83 ? 6.851 -25.334 22.357 1.00 74.81 83 HIS A O 1
ATOM 639 N N . GLN A 1 84 ? 7.560 -24.930 24.450 1.00 74.38 84 GLN A N 1
ATOM 640 C CA . GLN A 1 84 ? 6.346 -24.219 24.868 1.00 74.38 84 GLN A CA 1
ATOM 641 C C . GLN A 1 84 ? 6.163 -22.881 24.135 1.00 74.38 84 GLN A C 1
ATOM 643 O O . GLN A 1 84 ? 5.038 -22.540 23.759 1.00 74.38 84 GLN A O 1
ATOM 648 N N . GLN A 1 85 ? 7.234 -22.123 23.887 1.00 77.50 85 GLN A N 1
ATOM 649 C CA . GLN A 1 85 ? 7.177 -20.894 23.088 1.00 77.50 85 GLN A CA 1
ATOM 650 C C . GLN A 1 85 ? 6.744 -21.187 21.644 1.00 77.50 85 GLN A C 1
ATOM 652 O O . GLN A 1 85 ? 5.870 -20.492 21.118 1.00 77.50 85 GLN A O 1
ATOM 657 N N . VAL A 1 86 ? 7.270 -22.252 21.028 1.00 80.44 86 VAL A N 1
ATOM 658 C CA . VAL A 1 86 ? 6.876 -22.706 19.684 1.00 80.44 86 VAL A CA 1
ATOM 659 C C . VAL A 1 86 ? 5.398 -23.116 19.637 1.00 80.44 86 VAL A C 1
ATOM 661 O O . VAL A 1 86 ? 4.686 -22.728 18.708 1.00 80.44 86 VAL A O 1
ATOM 664 N N . GLU A 1 87 ? 4.886 -23.841 20.635 1.00 83.12 87 GLU A N 1
ATOM 665 C CA . GLU A 1 87 ? 3.456 -24.176 20.709 1.00 83.12 87 GLU A CA 1
ATOM 666 C C . GLU A 1 87 ? 2.564 -22.946 20.905 1.00 83.12 87 GLU A C 1
ATOM 668 O O . GLU A 1 87 ? 1.538 -22.800 20.230 1.00 83.12 87 GLU A O 1
ATOM 673 N N . GLN A 1 88 ? 2.961 -22.018 21.780 1.00 82.06 88 GLN A N 1
ATOM 674 C CA . GLN A 1 88 ? 2.251 -20.754 21.961 1.00 82.06 88 GLN A CA 1
ATOM 675 C C . GLN A 1 88 ? 2.245 -19.916 20.678 1.00 82.06 88 GLN A C 1
ATOM 677 O O . GLN A 1 88 ? 1.221 -19.302 20.366 1.00 82.06 88 GLN A O 1
ATOM 682 N N . LEU A 1 89 ? 3.344 -19.904 19.919 1.00 80.38 89 LEU A N 1
ATOM 683 C CA . LEU A 1 89 ? 3.441 -19.212 18.635 1.00 80.38 89 LEU A CA 1
ATOM 684 C C . LEU A 1 89 ? 2.533 -19.866 17.584 1.00 80.38 89 LEU A C 1
ATOM 686 O O . LEU A 1 89 ? 1.743 -19.162 16.955 1.00 80.38 89 LEU A O 1
ATOM 690 N N . LYS A 1 90 ? 2.546 -21.203 17.464 1.00 85.06 90 LYS A N 1
ATOM 691 C CA . LYS A 1 90 ? 1.619 -21.969 16.605 1.00 85.06 90 LYS 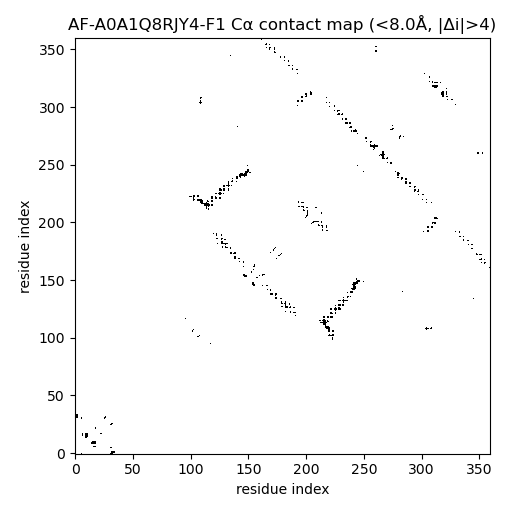A CA 1
ATOM 692 C C . LYS A 1 90 ? 0.153 -21.670 16.954 1.00 85.06 90 LYS A C 1
ATOM 694 O O . LYS A 1 90 ? -0.655 -21.407 16.061 1.00 85.06 90 LYS A O 1
ATOM 699 N N . LYS A 1 91 ? -0.195 -21.641 18.247 1.00 87.06 91 LYS A N 1
ATOM 700 C CA . LYS A 1 91 ? -1.551 -21.326 18.732 1.00 87.06 91 LYS A CA 1
ATOM 701 C C . LYS A 1 91 ? -1.957 -19.882 18.414 1.00 87.06 91 LYS A C 1
ATOM 703 O O . LYS A 1 91 ? -3.032 -19.677 17.852 1.00 87.06 91 LYS A O 1
ATOM 708 N N . LYS A 1 92 ? -1.098 -18.898 18.708 1.00 81.19 92 LYS A N 1
ATOM 709 C CA . LYS A 1 92 ? -1.318 -17.475 18.380 1.00 81.19 92 LYS A CA 1
ATOM 710 C C . LYS A 1 92 ? -1.449 -17.255 16.868 1.00 81.19 92 LYS A C 1
ATOM 712 O O . LYS A 1 92 ? -2.349 -16.539 16.447 1.00 81.19 92 LYS A O 1
ATOM 717 N N . GLY A 1 93 ? -0.625 -17.921 16.057 1.00 84.19 93 GLY A N 1
ATOM 718 C CA . GLY A 1 93 ? -0.707 -17.891 14.594 1.00 84.19 93 GLY A CA 1
ATOM 719 C C . GLY A 1 93 ? -2.030 -18.453 14.070 1.00 84.19 93 GLY A C 1
ATOM 720 O O . GLY A 1 93 ? -2.711 -17.796 13.285 1.00 84.19 93 GLY A O 1
ATOM 721 N N . LYS A 1 94 ? -2.469 -19.620 14.563 1.00 90.00 94 LYS A N 1
ATOM 722 C CA . LYS A 1 94 ? -3.781 -20.186 14.205 1.00 90.00 94 LYS A CA 1
ATOM 723 C C . LYS A 1 94 ? -4.928 -19.236 14.573 1.00 90.00 94 LYS A C 1
ATOM 725 O O . LYS A 1 94 ? -5.819 -19.020 13.756 1.00 90.00 94 LYS A O 1
ATOM 730 N N . SER A 1 95 ? -4.892 -18.633 15.763 1.00 92.88 95 SER A N 1
ATOM 731 C CA . SER A 1 95 ? -5.877 -17.627 16.182 1.00 92.88 95 SER A CA 1
ATOM 732 C C . SER A 1 95 ? -5.841 -16.349 15.334 1.00 92.88 95 SER A C 1
ATOM 734 O O . SER A 1 95 ? -6.903 -15.806 15.042 1.00 92.88 95 SER A O 1
ATOM 736 N N . TYR A 1 96 ? -4.660 -15.898 14.898 1.00 94.62 96 TYR A N 1
ATOM 737 C CA . TYR A 1 96 ? -4.514 -14.775 13.969 1.00 94.62 96 TYR A CA 1
ATOM 738 C C . TYR A 1 96 ? -5.209 -15.051 12.630 1.00 94.62 96 TYR A C 1
ATOM 740 O O . TYR A 1 96 ? -6.018 -14.238 12.191 1.00 94.62 96 TYR A O 1
ATOM 748 N N . PHE A 1 97 ? -4.958 -16.208 12.005 1.00 95.06 97 PHE A N 1
ATOM 749 C CA . PHE A 1 97 ? -5.578 -16.553 10.720 1.00 95.06 97 PHE A CA 1
ATOM 750 C C . PHE A 1 97 ? -7.100 -16.717 10.814 1.00 95.06 97 PHE A C 1
ATOM 752 O O . PHE A 1 97 ? -7.808 -16.308 9.895 1.00 95.06 97 PHE A O 1
ATOM 759 N N . VAL A 1 98 ? -7.614 -17.262 11.925 1.00 94.69 98 VAL A N 1
ATOM 760 C CA . VAL A 1 98 ? -9.063 -17.318 12.188 1.00 94.69 98 VAL A CA 1
ATOM 761 C C . VAL A 1 98 ? -9.648 -15.906 12.256 1.00 94.69 98 VAL A C 1
ATOM 763 O O . VAL A 1 98 ? -10.549 -15.595 11.481 1.00 94.69 98 VAL A O 1
ATOM 766 N N . TRP A 1 99 ? -9.082 -15.027 13.092 1.00 95.00 99 TRP A N 1
ATOM 767 C CA . TRP A 1 99 ? -9.526 -13.634 13.214 1.00 95.00 99 TRP A CA 1
ATOM 768 C C . TRP A 1 99 ? -9.445 -12.868 11.881 1.00 95.00 99 TRP A C 1
ATOM 770 O O . TRP A 1 99 ? -10.377 -12.151 11.519 1.00 95.00 99 TRP A O 1
ATOM 780 N N . PHE A 1 100 ? -8.364 -13.051 11.119 1.00 97.06 100 PHE A N 1
ATOM 781 C CA . PHE A 1 100 ? -8.171 -12.411 9.817 1.00 97.06 100 PHE A CA 1
ATOM 782 C C . PHE A 1 100 ? -9.260 -12.835 8.820 1.00 97.06 100 PHE A C 1
ATOM 784 O O . PHE A 1 100 ? -9.850 -11.999 8.136 1.00 97.06 100 PHE A O 1
ATOM 791 N N . TRP A 1 101 ? -9.561 -14.135 8.754 1.00 95.50 101 TRP A N 1
ATOM 792 C CA . TRP A 1 101 ? -10.563 -14.683 7.840 1.00 95.50 101 TRP A CA 1
ATOM 793 C C . TRP A 1 101 ? -11.999 -14.329 8.250 1.00 95.50 101 TRP A C 1
ATOM 795 O O . TRP A 1 101 ? -12.846 -14.086 7.389 1.00 95.50 101 TRP A O 1
ATOM 805 N N . GLU A 1 102 ? -12.275 -14.249 9.553 1.00 93.81 102 GLU A N 1
ATOM 806 C CA . GLU A 1 102 ? -13.538 -13.734 10.089 1.00 93.81 102 GLU A CA 1
ATOM 807 C C . GLU A 1 102 ? -13.733 -12.255 9.730 1.00 93.81 102 GLU A C 1
ATOM 809 O O . GLU A 1 102 ? -14.763 -11.910 9.147 1.00 93.81 102 GLU A O 1
ATOM 814 N N . GLY A 1 103 ? -12.727 -11.409 9.976 1.00 93.69 103 GLY A N 1
ATOM 815 C CA . GLY A 1 103 ? -12.758 -9.982 9.638 1.00 93.69 103 GLY A CA 1
ATOM 816 C C . GLY A 1 103 ? -12.825 -9.701 8.132 1.00 93.69 103 GLY A C 1
ATOM 817 O O . GLY A 1 103 ? -13.413 -8.704 7.723 1.00 93.69 103 GLY A O 1
ATOM 818 N N . LEU A 1 104 ? -12.299 -10.590 7.282 1.00 95.38 104 LEU A N 1
ATOM 819 C CA . LEU A 1 104 ? -12.464 -10.485 5.828 1.00 95.38 104 LEU A CA 1
ATOM 820 C C . LEU A 1 104 ? -13.883 -10.864 5.370 1.00 95.38 104 LEU A C 1
ATOM 822 O O . LEU A 1 104 ? -14.439 -10.216 4.487 1.00 95.38 104 LEU A O 1
ATOM 826 N N . LYS A 1 105 ? -14.482 -11.903 5.968 1.00 95.19 105 LYS A N 1
ATOM 827 C CA . LYS A 1 105 ? -15.862 -12.336 5.674 1.00 95.19 105 LYS A CA 1
ATOM 828 C C . LYS A 1 105 ? -16.919 -11.370 6.204 1.00 95.19 105 LYS A C 1
ATOM 830 O O . LYS A 1 105 ? -18.010 -11.291 5.642 1.00 95.19 105 LYS A O 1
ATOM 835 N N . ARG A 1 106 ? -16.631 -10.710 7.325 1.00 92.62 106 ARG A N 1
ATOM 836 C CA . ARG A 1 106 ? -17.523 -9.783 8.029 1.00 92.62 106 ARG A CA 1
ATOM 837 C C . ARG A 1 106 ? -16.737 -8.525 8.413 1.00 92.62 106 ARG A C 1
ATOM 839 O O . ARG A 1 106 ? -16.420 -8.348 9.587 1.00 92.62 106 ARG A O 1
ATOM 846 N N . PRO A 1 107 ? -16.397 -7.665 7.436 1.00 92.12 107 PRO A N 1
ATOM 847 C CA . PRO A 1 107 ? -15.655 -6.445 7.710 1.00 92.12 107 PRO A CA 1
ATOM 848 C C . PRO A 1 107 ? -16.500 -5.496 8.560 1.00 92.12 107 PRO A C 1
ATOM 850 O O . PRO A 1 107 ? -17.558 -5.029 8.140 1.00 92.12 107 PRO A O 1
ATOM 853 N N . GLU A 1 108 ? -16.010 -5.195 9.759 1.00 92.25 108 GLU A N 1
ATOM 854 C CA . GLU A 1 108 ? -16.640 -4.281 10.708 1.00 92.25 108 GLU A CA 1
ATOM 855 C C . GLU A 1 108 ? -15.672 -3.159 11.100 1.00 92.25 108 GLU A C 1
ATOM 857 O O . GLU A 1 108 ? -14.470 -3.370 11.259 1.00 92.25 108 GLU A O 1
ATOM 862 N N . ALA A 1 109 ? -16.185 -1.935 11.253 1.00 88.81 109 ALA A N 1
ATOM 863 C CA . ALA A 1 109 ? -15.361 -0.797 11.669 1.00 88.81 109 ALA A CA 1
ATOM 864 C C . ALA A 1 109 ? -14.897 -0.920 13.134 1.00 88.81 109 ALA A C 1
ATOM 866 O O . ALA A 1 109 ? -13.808 -0.462 13.480 1.00 88.81 109 ALA A O 1
ATOM 867 N N . GLN A 1 110 ? -15.712 -1.566 13.973 1.00 90.81 110 GLN A N 1
ATOM 868 C CA . GLN A 1 110 ? -15.500 -1.748 15.405 1.00 90.81 110 GLN A CA 1
ATOM 869 C C . GLN A 1 110 ? -15.934 -3.157 15.817 1.00 90.81 110 GLN A C 1
ATOM 871 O O . GLN A 1 110 ? -17.108 -3.488 15.665 1.00 90.81 110 GLN A O 1
ATOM 876 N N . SER A 1 111 ? -15.022 -3.933 16.401 1.00 90.88 111 SER A N 1
ATOM 877 C CA . SER A 1 111 ? -15.318 -5.240 16.992 1.00 90.88 111 SER A CA 1
ATOM 878 C C . SER A 1 111 ? -15.747 -5.157 18.458 1.00 90.88 111 SER A C 1
ATOM 880 O O . SER A 1 111 ? -15.492 -4.180 19.170 1.00 90.88 111 SER A O 1
ATOM 882 N N . SER A 1 112 ? -16.368 -6.235 18.942 1.00 84.62 112 SER A N 1
ATOM 883 C CA . SER A 1 112 ? -16.655 -6.444 20.368 1.00 84.62 112 SER A CA 1
ATOM 884 C C . SER A 1 112 ? -15.376 -6.646 21.193 1.00 84.62 112 SER A C 1
ATOM 886 O O . SER A 1 112 ? -15.215 -6.054 22.262 1.00 84.62 112 SER A O 1
ATOM 888 N N . ASN A 1 113 ? -14.441 -7.443 20.668 1.00 88.25 113 ASN A N 1
ATOM 889 C CA . ASN A 1 113 ? -13.191 -7.824 21.322 1.00 88.25 113 ASN A CA 1
ATOM 890 C C . ASN A 1 113 ? -11.991 -7.063 20.744 1.00 88.25 113 ASN A C 1
ATOM 892 O O . ASN A 1 113 ? -11.809 -7.004 19.529 1.00 88.25 113 ASN A O 1
ATOM 896 N N . SER A 1 114 ? -11.135 -6.534 21.622 1.00 92.56 114 SER A N 1
ATOM 897 C CA . SER A 1 114 ? -9.897 -5.841 21.242 1.00 92.56 114 SER A CA 1
ATOM 898 C C . SER A 1 114 ? -8.838 -6.817 20.723 1.00 92.56 114 SER A C 1
ATOM 900 O O . SER A 1 114 ? -8.354 -7.648 21.488 1.00 92.56 114 SER A O 1
ATOM 902 N N . GLN A 1 115 ? -8.399 -6.646 19.475 1.00 94.00 115 GLN A N 1
ATOM 903 C CA . GLN A 1 115 ? -7.367 -7.466 18.825 1.00 94.00 115 GLN A CA 1
ATOM 904 C C . GLN A 1 115 ? -6.189 -6.611 18.324 1.00 94.00 115 GLN A C 1
ATOM 906 O O . GLN A 1 115 ? -5.747 -6.728 17.182 1.00 94.00 115 GLN A O 1
ATOM 911 N N . LEU A 1 116 ? -5.669 -5.731 19.195 1.00 94.75 116 LEU A N 1
ATOM 912 C CA . LEU A 1 116 ? -4.653 -4.727 18.842 1.00 94.75 116 LEU A CA 1
ATOM 913 C C . LEU A 1 116 ? -3.426 -5.320 18.129 1.00 94.75 116 LEU A C 1
ATOM 915 O O . LEU A 1 116 ? -3.018 -4.805 17.095 1.00 94.75 116 LEU A O 1
ATOM 919 N N . ALA A 1 117 ? -2.852 -6.407 18.654 1.00 93.81 117 ALA A N 1
ATOM 920 C CA . ALA A 1 117 ? -1.659 -7.022 18.069 1.00 93.81 117 ALA A CA 1
ATOM 921 C C . ALA A 1 117 ? -1.917 -7.550 16.646 1.00 93.81 117 ALA A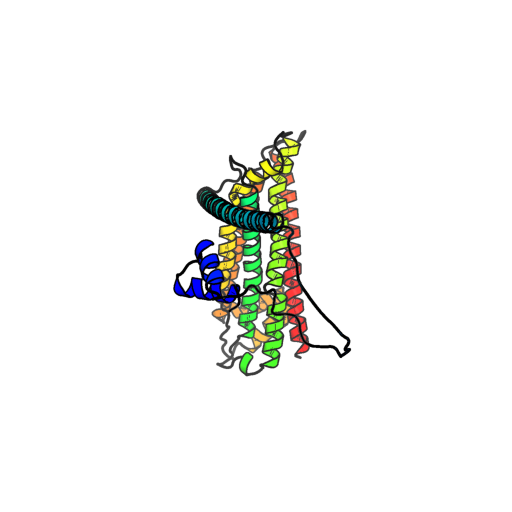 C 1
ATOM 923 O O . ALA A 1 117 ? -1.132 -7.286 15.738 1.00 93.81 117 ALA A O 1
ATOM 924 N N . TYR A 1 118 ? -3.041 -8.241 16.435 1.00 95.69 118 TYR A N 1
ATOM 925 C CA . TYR A 1 118 ? -3.411 -8.779 15.125 1.00 95.69 118 TYR A CA 1
ATOM 926 C C . TYR A 1 118 ? -3.693 -7.667 14.111 1.00 95.69 118 TYR A C 1
ATOM 928 O O . TYR A 1 118 ? -3.219 -7.734 12.976 1.00 95.69 118 TYR A O 1
ATOM 936 N N . GLY A 1 119 ? -4.396 -6.610 14.524 1.00 96.06 119 GLY A N 1
ATOM 937 C CA . GLY A 1 119 ? -4.645 -5.458 13.664 1.00 96.06 119 GLY A CA 1
ATOM 938 C C . GLY A 1 119 ? -3.374 -4.673 13.328 1.00 96.06 119 GLY A C 1
ATOM 939 O O . GLY A 1 119 ? -3.199 -4.305 12.174 1.00 96.06 119 GLY A O 1
ATOM 940 N N . LEU A 1 120 ? -2.437 -4.483 14.267 1.00 96.69 120 LEU A N 1
ATOM 941 C CA . LEU A 1 120 ? -1.154 -3.818 13.985 1.00 96.69 120 LEU A CA 1
ATOM 942 C C . LEU A 1 120 ? -0.278 -4.612 13.005 1.00 96.69 120 LEU A C 1
ATOM 944 O O . LEU A 1 120 ? 0.244 -4.027 12.057 1.00 96.69 120 LEU A O 1
ATOM 948 N N . VAL A 1 121 ? -0.171 -5.935 13.175 1.00 97.00 121 VAL A N 1
ATOM 949 C CA . VAL A 1 121 ? 0.514 -6.813 12.205 1.00 97.00 121 VAL A CA 1
ATOM 950 C C . VAL A 1 121 ? -0.159 -6.723 10.831 1.00 97.00 121 VAL A C 1
ATOM 952 O O . VAL A 1 121 ? 0.513 -6.590 9.811 1.00 97.00 121 VAL A O 1
ATOM 955 N N . THR A 1 122 ? -1.491 -6.713 10.795 1.00 98.06 122 THR A N 1
ATOM 956 C CA . THR A 1 122 ? -2.256 -6.628 9.542 1.00 98.06 122 THR A CA 1
ATOM 957 C C . THR A 1 122 ? -2.140 -5.257 8.872 1.00 98.06 122 THR A C 1
ATOM 959 O O . THR A 1 122 ? -2.083 -5.190 7.647 1.00 98.06 122 THR A O 1
ATOM 962 N N . LEU A 1 123 ? -2.023 -4.167 9.637 1.00 97.75 123 LEU A N 1
ATOM 963 C CA . LEU A 1 123 ? -1.710 -2.833 9.115 1.00 97.75 123 LEU A CA 1
ATOM 964 C C . LEU A 1 123 ? -0.297 -2.756 8.536 1.00 97.75 123 LEU A C 1
ATOM 966 O O . LEU A 1 123 ? -0.119 -2.129 7.495 1.00 97.75 123 LEU A O 1
ATOM 970 N N . ALA A 1 124 ? 0.689 -3.396 9.171 1.00 98.44 124 ALA A N 1
ATOM 971 C CA . ALA A 1 124 ? 2.047 -3.476 8.638 1.00 98.44 124 ALA A CA 1
ATOM 972 C C . ALA A 1 124 ? 2.076 -4.243 7.305 1.00 98.44 124 ALA A C 1
ATOM 974 O O . ALA A 1 124 ? 2.662 -3.762 6.337 1.00 98.44 124 ALA A O 1
ATOM 975 N N . LEU A 1 125 ? 1.362 -5.373 7.213 1.00 98.44 125 LEU A N 1
ATOM 976 C CA . LEU A 1 125 ? 1.186 -6.115 5.959 1.00 98.44 125 LEU A CA 1
ATOM 977 C C . LEU A 1 125 ? 0.447 -5.288 4.895 1.00 98.44 125 LEU A C 1
ATOM 979 O O . LEU A 1 125 ? 0.901 -5.210 3.757 1.00 98.44 125 LEU A O 1
ATOM 983 N N . ALA A 1 126 ? -0.649 -4.612 5.254 1.00 98.56 126 ALA A N 1
ATOM 984 C CA . ALA A 1 126 ? -1.389 -3.750 4.333 1.00 98.56 126 ALA A CA 1
ATOM 985 C C . ALA A 1 126 ? -0.525 -2.596 3.794 1.00 98.56 126 ALA A C 1
ATOM 987 O O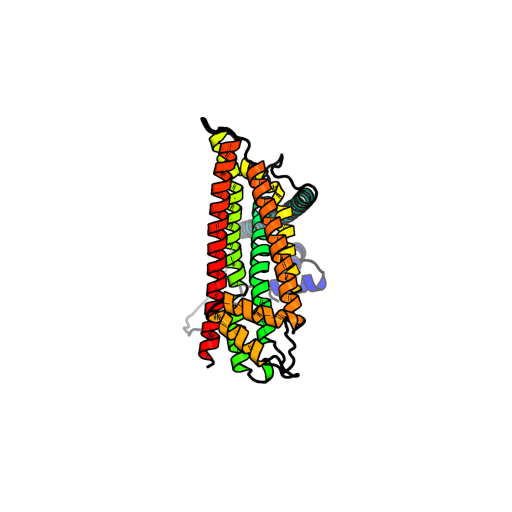 . ALA A 1 126 ? -0.591 -2.284 2.603 1.00 98.56 126 ALA A O 1
ATOM 988 N N . ALA A 1 127 ? 0.288 -1.973 4.650 1.00 98.56 127 ALA A N 1
ATOM 989 C CA . ALA A 1 127 ? 1.219 -0.920 4.261 1.00 98.56 127 ALA A CA 1
ATOM 990 C C . ALA A 1 127 ? 2.336 -1.451 3.350 1.00 98.56 127 ALA A C 1
ATOM 992 O O . ALA A 1 127 ? 2.628 -0.838 2.322 1.00 98.56 127 ALA A O 1
ATOM 993 N N . LEU A 1 128 ? 2.901 -2.618 3.682 1.00 98.75 128 LEU A N 1
ATOM 994 C CA . LEU A 1 128 ? 3.904 -3.303 2.870 1.00 98.75 128 LEU A CA 1
ATOM 995 C C . LEU A 1 128 ? 3.367 -3.648 1.478 1.00 98.75 128 LEU A C 1
ATOM 997 O O . LEU A 1 128 ? 4.043 -3.364 0.495 1.00 98.75 128 LEU A O 1
ATOM 1001 N N . PHE A 1 129 ? 2.157 -4.204 1.366 1.00 98.69 129 PHE A N 1
ATOM 1002 C CA . PHE A 1 129 ? 1.577 -4.543 0.065 1.00 98.69 129 PHE A CA 1
ATOM 1003 C C . PHE A 1 129 ? 1.279 -3.303 -0.788 1.00 98.69 129 PHE A C 1
ATOM 1005 O O . PHE A 1 129 ? 1.563 -3.317 -1.984 1.00 98.69 129 PHE A O 1
ATOM 1012 N N . LEU A 1 130 ? 0.787 -2.204 -0.201 1.00 98.25 130 LEU A N 1
ATOM 1013 C CA . LEU A 1 130 ? 0.578 -0.962 -0.957 1.00 98.25 130 LEU A CA 1
ATOM 1014 C C . LEU A 1 130 ? 1.908 -0.377 -1.450 1.00 98.25 130 LEU A C 1
ATOM 1016 O O . LEU A 1 130 ? 2.028 -0.018 -2.620 1.00 98.25 130 LEU A O 1
ATOM 1020 N N . ALA A 1 131 ? 2.922 -0.325 -0.584 1.00 98.31 131 ALA A N 1
ATOM 1021 C CA . ALA A 1 131 ? 4.255 0.151 -0.939 1.00 98.31 131 ALA A CA 1
ATOM 1022 C C . ALA A 1 131 ? 4.921 -0.722 -2.011 1.00 98.31 131 ALA A C 1
ATOM 1024 O O . ALA A 1 131 ? 5.442 -0.199 -2.996 1.00 98.31 131 ALA A O 1
ATOM 1025 N N . ALA A 1 132 ? 4.851 -2.046 -1.854 1.00 98.31 132 ALA A N 1
ATOM 1026 C CA . ALA A 1 132 ? 5.339 -3.004 -2.834 1.00 98.31 132 ALA A CA 1
ATOM 1027 C C . ALA A 1 132 ? 4.598 -2.855 -4.167 1.00 98.31 132 ALA A C 1
ATOM 1029 O O . ALA A 1 132 ? 5.240 -2.872 -5.209 1.00 98.31 132 ALA A O 1
ATOM 1030 N N . GLY A 1 133 ? 3.280 -2.634 -4.158 1.00 97.56 133 GLY A N 1
ATOM 1031 C CA . GLY A 1 133 ? 2.503 -2.349 -5.362 1.00 97.56 133 GLY A CA 1
ATOM 1032 C C . GLY A 1 133 ? 2.966 -1.081 -6.084 1.00 97.56 133 GLY A C 1
ATOM 1033 O O . GLY A 1 133 ? 3.299 -1.128 -7.265 1.00 97.56 133 GLY A O 1
ATOM 1034 N N . LEU A 1 134 ? 3.059 0.048 -5.381 1.00 95.25 134 LEU A N 1
ATOM 1035 C CA . LEU A 1 134 ? 3.471 1.319 -5.989 1.00 95.25 134 LEU A CA 1
ATOM 1036 C C . LEU A 1 134 ? 4.901 1.261 -6.553 1.00 95.25 134 LEU A C 1
ATOM 1038 O O . LEU A 1 134 ? 5.134 1.658 -7.695 1.00 95.25 134 LEU A O 1
ATOM 1042 N N . VAL A 1 135 ? 5.852 0.734 -5.778 1.00 96.50 135 VAL A N 1
ATOM 1043 C CA . VAL A 1 135 ? 7.267 0.677 -6.170 1.00 96.50 135 VAL A CA 1
ATOM 1044 C C . VAL A 1 135 ? 7.513 -0.392 -7.241 1.00 96.50 135 VAL A C 1
ATOM 1046 O O . VAL A 1 135 ? 8.176 -0.099 -8.234 1.00 96.50 135 VAL A O 1
ATOM 1049 N N . ASN A 1 136 ? 6.942 -1.598 -7.112 1.00 96.00 136 ASN A N 1
ATOM 1050 C CA . ASN A 1 136 ? 7.111 -2.659 -8.113 1.00 96.00 136 ASN A CA 1
ATOM 1051 C C . ASN A 1 136 ? 6.459 -2.296 -9.452 1.00 96.00 136 ASN A C 1
ATOM 1053 O O . ASN A 1 136 ? 6.978 -2.668 -10.499 1.00 96.00 136 ASN A O 1
ATOM 1057 N N . TYR A 1 137 ? 5.349 -1.551 -9.445 1.00 93.62 137 TYR A N 1
ATOM 1058 C CA . TYR A 1 137 ? 4.744 -1.052 -10.677 1.00 93.62 137 TYR A CA 1
ATOM 1059 C C . TYR A 1 137 ? 5.710 -0.146 -11.458 1.00 93.62 137 TYR A C 1
ATOM 1061 O O . TYR A 1 137 ? 5.931 -0.373 -12.647 1.00 93.62 137 TYR A O 1
ATOM 1069 N N . ILE A 1 138 ? 6.347 0.819 -10.781 1.00 89.44 138 ILE A N 1
ATOM 1070 C CA . ILE A 1 138 ? 7.335 1.719 -11.398 1.00 89.44 138 ILE A CA 1
ATOM 1071 C C . ILE A 1 138 ? 8.589 0.945 -11.826 1.00 89.44 138 ILE A C 1
ATOM 1073 O O . ILE A 1 138 ? 9.021 1.082 -12.970 1.00 89.44 138 ILE A O 1
ATOM 1077 N N . ASN A 1 139 ? 9.117 0.074 -10.960 1.00 91.81 139 ASN A N 1
ATOM 1078 C CA . ASN A 1 139 ? 10.229 -0.823 -11.280 1.00 91.81 139 ASN A CA 1
ATOM 1079 C C . ASN A 1 139 ? 9.964 -1.589 -12.587 1.00 91.81 139 ASN A C 1
ATOM 1081 O O . ASN A 1 139 ? 10.755 -1.509 -13.520 1.00 91.81 139 ASN A O 1
ATOM 1085 N N . ARG A 1 140 ? 8.802 -2.249 -12.705 1.00 90.56 140 ARG A N 1
ATOM 1086 C CA . ARG A 1 140 ? 8.435 -3.020 -13.902 1.00 90.56 140 ARG A CA 1
ATOM 1087 C C . ARG A 1 140 ? 8.316 -2.164 -15.157 1.00 90.56 140 ARG A C 1
ATOM 1089 O O . ARG A 1 140 ? 8.698 -2.660 -16.211 1.00 90.56 140 ARG A O 1
ATOM 1096 N N . ILE A 1 141 ? 7.841 -0.917 -15.069 1.00 84.94 141 ILE A N 1
ATOM 1097 C CA . ILE A 1 141 ? 7.855 0.018 -16.208 1.00 84.94 141 ILE A CA 1
ATOM 1098 C C . ILE A 1 141 ? 9.294 0.219 -16.693 1.00 84.94 141 ILE A C 1
ATOM 1100 O O . ILE A 1 141 ? 9.582 -0.062 -17.855 1.00 84.94 141 ILE A O 1
ATOM 1104 N N . PHE A 1 142 ? 10.208 0.627 -15.808 1.00 81.50 142 PHE A N 1
ATOM 1105 C CA . PHE A 1 142 ? 11.599 0.882 -16.189 1.00 81.50 142 PHE A CA 1
ATOM 1106 C C . PHE A 1 142 ? 12.338 -0.380 -16.645 1.00 81.50 142 PHE A C 1
ATOM 1108 O O . PHE A 1 142 ? 12.985 -0.352 -17.690 1.00 81.50 142 PHE A O 1
ATOM 1115 N N . THR A 1 143 ? 12.163 -1.517 -15.966 1.00 86.19 143 THR A N 1
ATOM 1116 C CA . THR A 1 143 ? 12.678 -2.817 -16.426 1.00 86.19 143 THR A CA 1
ATOM 1117 C C . THR A 1 143 ? 12.173 -3.162 -17.832 1.00 86.19 143 THR A C 1
ATOM 1119 O O . THR A 1 143 ? 12.946 -3.649 -18.650 1.00 86.19 143 THR A O 1
ATOM 1122 N N . SER A 1 144 ? 10.903 -2.880 -18.152 1.00 82.75 144 SER A N 1
ATOM 1123 C CA . SER A 1 144 ? 10.340 -3.109 -19.491 1.00 82.75 144 SER A CA 1
ATOM 1124 C C . SER A 1 144 ? 11.033 -2.276 -20.567 1.00 82.75 144 SER A C 1
ATOM 1126 O O . SER A 1 144 ? 11.290 -2.780 -21.662 1.00 82.75 144 SER A O 1
ATOM 1128 N N . ILE A 1 145 ? 11.336 -1.013 -20.244 1.00 75.56 145 ILE A N 1
ATOM 1129 C CA . ILE A 1 145 ? 11.982 -0.040 -21.135 1.00 75.56 145 ILE A CA 1
ATOM 1130 C C . ILE A 1 145 ? 13.448 -0.416 -21.377 1.00 75.56 145 ILE A C 1
ATOM 1132 O O . ILE A 1 145 ? 13.916 -0.349 -22.507 1.00 75.56 145 ILE A O 1
ATOM 1136 N N . ILE A 1 146 ? 14.161 -0.865 -20.345 1.00 76.06 146 ILE A N 1
ATOM 1137 C CA . ILE A 1 146 ? 15.576 -1.257 -20.443 1.00 76.06 146 ILE A CA 1
ATOM 1138 C C . ILE A 1 146 ? 15.725 -2.618 -21.144 1.00 76.06 146 ILE A C 1
ATOM 1140 O O . ILE A 1 146 ? 16.619 -2.805 -21.964 1.00 76.06 146 ILE A O 1
ATOM 1144 N N . ASN A 1 147 ? 14.790 -3.549 -20.926 1.00 82.25 147 ASN A N 1
ATOM 1145 C CA . ASN A 1 147 ? 14.717 -4.825 -21.653 1.00 82.25 147 ASN A CA 1
ATOM 1146 C C . ASN A 1 147 ? 14.127 -4.699 -23.071 1.00 82.25 147 ASN A C 1
ATOM 1148 O O . ASN A 1 147 ? 13.739 -5.708 -23.676 1.00 82.25 147 ASN A O 1
ATOM 1152 N N . MET A 1 148 ? 14.011 -3.484 -23.609 1.00 78.06 148 MET A N 1
ATOM 1153 C CA . MET A 1 148 ? 13.385 -3.259 -24.903 1.00 78.06 148 MET A CA 1
ATOM 1154 C C . MET A 1 148 ? 14.143 -3.956 -26.035 1.00 78.06 148 MET A C 1
ATOM 1156 O O . MET A 1 148 ? 15.370 -4.072 -26.048 1.00 78.06 148 MET A O 1
ATOM 1160 N N . THR A 1 149 ? 13.370 -4.472 -26.985 1.00 78.56 149 THR A N 1
ATOM 1161 C CA . THR A 1 149 ? 13.864 -5.090 -28.213 1.00 78.56 149 THR A CA 1
ATOM 1162 C C . THR A 1 149 ? 13.330 -4.308 -29.406 1.00 78.56 149 THR A C 1
ATOM 1164 O O . THR A 1 149 ? 12.111 -4.224 -29.577 1.00 78.56 149 THR A O 1
ATOM 1167 N N . ILE A 1 150 ? 14.225 -3.745 -30.216 1.00 73.50 150 ILE A N 1
ATOM 1168 C CA . ILE A 1 150 ? 13.914 -2.924 -31.392 1.00 73.50 150 ILE A CA 1
ATOM 1169 C C . ILE A 1 150 ? 14.311 -3.722 -32.632 1.00 73.50 150 ILE A C 1
ATOM 1171 O O . ILE A 1 150 ? 15.464 -4.103 -32.784 1.00 73.50 150 ILE A O 1
ATOM 1175 N N . GLY A 1 151 ? 13.351 -4.036 -33.505 1.00 72.88 151 GLY A N 1
ATOM 1176 C CA . GLY A 1 151 ? 13.633 -4.779 -34.746 1.00 72.88 151 GLY A CA 1
ATOM 1177 C C . GLY A 1 151 ? 14.141 -6.222 -34.564 1.00 72.88 151 GLY A C 1
ATOM 1178 O O . GLY A 1 151 ? 14.473 -6.868 -35.549 1.00 72.88 151 GLY A O 1
ATOM 1179 N N . GLY A 1 152 ? 14.171 -6.735 -33.329 1.00 75.75 152 GLY A N 1
ATOM 1180 C CA . GLY A 1 152 ? 14.750 -8.036 -32.967 1.00 75.75 152 GLY A CA 1
ATOM 1181 C C . GLY A 1 152 ? 16.016 -7.924 -32.110 1.00 75.75 152 GLY A C 1
ATOM 1182 O O . GLY A 1 152 ? 16.321 -8.852 -31.365 1.00 75.75 152 GLY A O 1
ATOM 1183 N N . GLU A 1 153 ? 16.689 -6.773 -32.131 1.00 79.69 153 GLU A N 1
ATOM 1184 C CA . GLU A 1 153 ? 17.902 -6.507 -31.352 1.00 79.69 153 GLU A CA 1
ATOM 1185 C C . GLU A 1 153 ? 17.570 -5.992 -29.950 1.00 79.69 153 GLU A C 1
ATOM 1187 O O . GLU A 1 153 ? 16.609 -5.245 -29.758 1.00 79.69 153 GLU A O 1
ATOM 1192 N N . SER A 1 154 ? 18.346 -6.406 -28.948 1.00 81.31 154 SER A N 1
ATOM 1193 C CA . SER A 1 154 ? 18.118 -6.064 -27.541 1.00 81.31 154 SER A CA 1
ATOM 1194 C C . SER A 1 154 ? 19.138 -5.041 -27.066 1.00 81.31 154 SER A C 1
ATOM 1196 O O . SER A 1 154 ? 20.333 -5.239 -27.267 1.00 81.31 154 SER A O 1
ATOM 1198 N N . PHE A 1 155 ? 18.685 -4.014 -26.338 1.00 73.19 155 PHE A N 1
ATOM 1199 C CA . PHE A 1 155 ? 19.578 -3.022 -25.725 1.00 73.19 155 PHE A CA 1
ATOM 1200 C C . PHE A 1 155 ? 20.688 -3.675 -24.877 1.00 73.19 155 PHE A C 1
ATOM 1202 O O . PHE A 1 155 ? 21.842 -3.285 -24.978 1.00 73.19 155 PHE A O 1
ATOM 1209 N N . LYS A 1 156 ? 20.372 -4.763 -24.156 1.00 81.81 156 LYS A N 1
ATOM 1210 C CA . LYS A 1 156 ? 21.340 -5.564 -23.384 1.00 81.81 156 LYS A CA 1
ATOM 1211 C C . LYS A 1 156 ? 22.483 -6.167 -24.211 1.00 81.81 156 LYS A C 1
ATOM 1213 O O . LYS A 1 156 ? 23.554 -6.414 -23.669 1.00 81.81 156 LYS A O 1
ATOM 1218 N N . ILE A 1 157 ? 22.225 -6.488 -25.478 1.00 84.75 157 ILE A N 1
ATOM 1219 C CA . ILE A 1 157 ? 23.194 -7.127 -26.378 1.00 84.75 157 ILE A CA 1
ATOM 1220 C C . ILE A 1 157 ? 24.022 -6.059 -27.091 1.00 84.75 157 ILE A C 1
ATOM 1222 O O . ILE A 1 157 ? 25.233 -6.210 -27.201 1.00 84.75 157 ILE A O 1
ATOM 1226 N N . ASN A 1 158 ? 23.368 -4.990 -27.548 1.00 79.00 158 ASN A N 1
ATOM 1227 C CA . ASN A 1 158 ? 24.014 -3.935 -28.321 1.00 79.00 158 ASN A CA 1
ATOM 1228 C C . ASN A 1 158 ? 24.856 -3.002 -27.433 1.00 79.00 158 ASN A C 1
ATOM 1230 O O . ASN A 1 158 ? 25.936 -2.601 -27.843 1.00 79.00 158 ASN A O 1
ATOM 1234 N N . GLU A 1 159 ? 24.380 -2.687 -26.223 1.00 76.69 159 GLU A N 1
ATOM 1235 C CA . GLU A 1 159 ? 24.972 -1.692 -25.315 1.00 76.69 159 GLU A CA 1
ATOM 1236 C C . GLU A 1 159 ? 25.049 -2.236 -23.868 1.00 76.69 159 GLU A C 1
ATOM 1238 O O . GLU A 1 159 ? 24.338 -1.765 -22.973 1.00 76.69 159 GLU A O 1
ATOM 1243 N N . PRO A 1 160 ? 25.871 -3.271 -23.598 1.00 83.50 160 PRO A N 1
ATOM 1244 C CA . PRO A 1 160 ? 25.864 -3.987 -22.317 1.00 83.50 160 PRO A CA 1
ATOM 1245 C C . PRO A 1 160 ? 26.280 -3.119 -21.116 1.00 83.50 160 PRO A C 1
ATOM 1247 O O . PRO A 1 160 ? 25.749 -3.292 -20.015 1.00 83.50 160 PRO A O 1
ATOM 1250 N N . GLU A 1 161 ? 27.188 -2.160 -21.314 1.00 81.44 161 GLU A N 1
ATOM 1251 C CA . GLU A 1 161 ? 27.641 -1.246 -20.257 1.00 81.44 161 GLU A CA 1
ATOM 1252 C C . GLU A 1 161 ? 26.542 -0.238 -19.895 1.00 81.44 161 GLU A C 1
ATOM 1254 O O . GLU A 1 161 ? 26.152 -0.148 -18.728 1.00 81.44 161 GLU A O 1
ATOM 1259 N N . ALA A 1 162 ? 25.943 0.424 -20.892 1.00 72.81 162 ALA A N 1
ATOM 1260 C CA . ALA A 1 162 ? 24.808 1.320 -20.681 1.00 72.81 162 ALA A CA 1
ATOM 1261 C C . ALA A 1 162 ? 23.599 0.580 -20.078 1.00 72.81 162 ALA A C 1
ATOM 1263 O O . ALA A 1 162 ? 22.949 1.095 -19.167 1.00 72.81 162 ALA A O 1
ATOM 1264 N N . PHE A 1 163 ? 23.328 -0.656 -20.515 1.00 79.88 163 PHE A N 1
ATOM 1265 C CA . PHE A 1 163 ? 22.299 -1.510 -19.923 1.00 79.88 163 PHE A CA 1
ATOM 1266 C C . PHE A 1 163 ? 22.528 -1.720 -18.420 1.00 79.88 163 PHE A C 1
ATOM 1268 O O . PHE A 1 163 ? 21.603 -1.505 -17.636 1.00 79.88 163 PHE A O 1
ATOM 1275 N N . SER A 1 164 ? 23.742 -2.105 -18.007 1.00 86.31 164 SER A N 1
ATOM 1276 C CA . SER A 1 164 ? 24.037 -2.394 -16.595 1.00 86.31 164 SER A CA 1
ATOM 1277 C C . SER A 1 164 ? 23.947 -1.154 -15.698 1.00 86.31 164 SER A C 1
ATOM 1279 O O . SER A 1 164 ? 23.341 -1.227 -14.631 1.00 86.31 164 SER A O 1
ATOM 1281 N N . VAL A 1 165 ? 24.432 0.006 -16.158 1.00 81.69 165 VAL A N 1
ATOM 1282 C CA . VAL A 1 165 ? 24.326 1.282 -15.425 1.00 81.69 165 VAL A CA 1
ATOM 1283 C C . VAL A 1 165 ? 22.865 1.672 -15.171 1.00 81.69 165 VAL A C 1
ATOM 1285 O O . VAL A 1 165 ? 22.518 2.101 -14.067 1.00 81.69 165 VAL A O 1
ATOM 1288 N N . VAL A 1 166 ? 21.982 1.506 -16.161 1.00 74.44 166 VAL A N 1
ATOM 1289 C CA . VAL A 1 166 ? 20.561 1.861 -16.006 1.00 74.44 166 VAL A CA 1
ATOM 1290 C C . VAL A 1 166 ? 19.790 0.779 -15.229 1.00 74.44 166 VAL A C 1
ATOM 1292 O O . VAL A 1 166 ? 18.927 1.119 -14.418 1.00 74.44 166 VAL A O 1
ATOM 1295 N N . GLU A 1 167 ? 20.122 -0.509 -15.384 1.00 86.69 167 GLU A N 1
ATOM 1296 C CA . GLU A 1 167 ? 19.573 -1.605 -14.562 1.00 86.69 167 GLU A CA 1
ATOM 1297 C C . GLU A 1 167 ? 19.906 -1.410 -13.069 1.00 86.69 167 GLU A C 1
ATOM 1299 O O . GLU A 1 167 ? 19.015 -1.494 -12.215 1.00 86.69 167 GLU A O 1
ATOM 1304 N N . ASP A 1 168 ? 21.155 -1.059 -12.751 1.00 90.06 168 ASP A N 1
ATOM 1305 C CA . ASP A 1 168 ? 21.601 -0.722 -11.396 1.00 90.06 168 ASP A CA 1
ATOM 1306 C C . ASP A 1 168 ? 20.892 0.523 -10.847 1.00 90.06 168 ASP A C 1
ATOM 1308 O O . ASP A 1 168 ? 20.463 0.527 -9.685 1.00 90.06 168 ASP A O 1
ATOM 1312 N N . ALA A 1 169 ? 20.705 1.562 -11.669 1.00 85.50 169 ALA A N 1
ATOM 1313 C CA . ALA A 1 169 ? 19.974 2.767 -11.279 1.00 85.50 169 ALA A CA 1
ATOM 1314 C C . ALA A 1 169 ? 18.510 2.459 -10.920 1.00 85.50 169 ALA A C 1
ATOM 1316 O O . ALA A 1 169 ? 18.009 2.949 -9.902 1.00 85.50 169 ALA A O 1
ATOM 1317 N N . VAL A 1 170 ? 17.832 1.607 -11.696 1.00 87.88 170 VAL A N 1
ATOM 1318 C CA . VAL A 1 170 ? 16.461 1.159 -11.402 1.00 87.88 170 VAL A CA 1
ATOM 1319 C C . VAL A 1 170 ? 16.414 0.307 -10.140 1.00 87.88 170 VAL A C 1
ATOM 1321 O O . VAL A 1 170 ? 15.598 0.586 -9.260 1.00 87.88 170 VAL A O 1
ATOM 1324 N N . ARG A 1 171 ? 17.305 -0.685 -9.996 1.00 90.94 171 ARG A N 1
ATOM 1325 C CA . ARG A 1 171 ? 17.361 -1.538 -8.796 1.00 90.94 171 ARG A CA 1
ATOM 1326 C C . ARG A 1 171 ? 17.610 -0.716 -7.529 1.00 90.94 171 ARG A C 1
ATOM 1328 O O . ARG A 1 171 ? 17.021 -1.002 -6.489 1.00 90.94 171 ARG A O 1
ATOM 1335 N N . THR A 1 172 ? 18.448 0.314 -7.617 1.00 91.69 172 THR A N 1
ATOM 1336 C CA . THR A 1 172 ? 18.778 1.198 -6.490 1.00 91.69 172 THR A CA 1
ATOM 1337 C C . THR A 1 172 ? 17.602 2.102 -6.112 1.00 91.69 172 THR A C 1
ATOM 1339 O O . THR A 1 172 ? 17.287 2.240 -4.929 1.00 91.69 172 THR A O 1
ATOM 1342 N N . ASN A 1 173 ? 16.913 2.683 -7.099 1.00 89.06 173 ASN A N 1
ATOM 1343 C CA . ASN A 1 173 ? 15.846 3.657 -6.858 1.00 89.06 173 ASN A CA 1
ATOM 1344 C C . ASN A 1 173 ? 14.456 3.036 -6.638 1.00 89.06 173 ASN A C 1
ATOM 1346 O O . ASN A 1 173 ? 13.650 3.620 -5.915 1.00 89.06 173 ASN A O 1
ATOM 1350 N N . PHE A 1 174 ? 14.172 1.855 -7.195 1.00 93.44 174 PHE A N 1
ATOM 1351 C CA . PHE A 1 174 ? 12.862 1.187 -7.125 1.00 93.44 174 PHE A CA 1
ATOM 1352 C C . PHE A 1 174 ? 12.943 -0.285 -6.676 1.00 93.44 174 PHE A C 1
ATOM 1354 O O . PHE A 1 174 ? 12.032 -1.074 -6.921 1.00 93.44 174 PHE A O 1
ATOM 1361 N N . GLY A 1 175 ? 14.020 -0.659 -5.979 1.00 92.81 175 GLY A N 1
ATOM 1362 C CA . GLY A 1 175 ? 14.172 -1.965 -5.334 1.00 92.81 175 GLY A CA 1
ATOM 1363 C C . GLY A 1 175 ? 13.587 -2.053 -3.916 1.00 92.81 175 GLY A C 1
ATOM 1364 O O . GLY A 1 175 ? 12.820 -1.202 -3.455 1.00 92.81 175 GLY A O 1
ATOM 1365 N N . LEU A 1 176 ? 13.992 -3.104 -3.194 1.00 94.56 176 LEU A N 1
ATOM 1366 C CA . LEU A 1 176 ? 13.491 -3.451 -1.856 1.00 94.56 176 LEU A CA 1
ATOM 1367 C C . LEU A 1 176 ? 13.662 -2.325 -0.819 1.00 94.56 176 LEU A C 1
ATOM 1369 O O . LEU A 1 176 ? 12.773 -2.107 0.002 1.00 94.56 176 LEU A O 1
ATOM 1373 N N . SER A 1 177 ? 14.764 -1.574 -0.878 1.00 93.50 177 SER A N 1
ATOM 1374 C CA . SER A 1 177 ? 15.016 -0.414 -0.009 1.00 93.50 177 SER A CA 1
ATOM 1375 C C . SER A 1 177 ? 13.905 0.637 -0.118 1.00 93.50 177 SER A C 1
ATOM 1377 O O . SER A 1 177 ? 13.382 1.102 0.897 1.00 93.50 177 SER A O 1
ATOM 1379 N N . LYS A 1 178 ? 13.478 0.965 -1.345 1.00 95.25 178 LYS A N 1
ATOM 1380 C CA . LYS A 1 178 ? 12.395 1.923 -1.598 1.00 95.25 178 LYS A CA 1
ATOM 1381 C C . LYS A 1 178 ? 11.039 1.376 -1.144 1.00 95.25 178 LYS A C 1
ATOM 1383 O O . LYS A 1 178 ? 10.260 2.137 -0.572 1.00 95.25 178 LYS A O 1
ATOM 1388 N N . ILE A 1 179 ? 10.785 0.071 -1.311 1.00 97.69 179 ILE A N 1
ATOM 1389 C CA . ILE A 1 179 ? 9.589 -0.595 -0.756 1.00 97.69 179 ILE A CA 1
ATOM 1390 C C . ILE A 1 179 ? 9.522 -0.384 0.761 1.00 97.69 179 ILE A C 1
ATOM 1392 O O . ILE A 1 179 ? 8.483 0.036 1.261 1.00 97.69 179 ILE A O 1
ATOM 1396 N N . ILE A 1 180 ? 10.621 -0.617 1.487 1.00 97.62 180 ILE A N 1
ATOM 1397 C CA . ILE A 1 180 ? 10.672 -0.462 2.951 1.00 97.62 180 ILE A CA 1
ATOM 1398 C C . ILE A 1 180 ? 10.393 0.991 3.365 1.00 97.62 180 ILE A C 1
ATOM 1400 O O . ILE A 1 180 ? 9.547 1.223 4.228 1.00 97.62 180 ILE A O 1
ATOM 1404 N N . VAL A 1 181 ? 11.035 1.976 2.727 1.00 97.31 181 VAL A N 1
ATOM 1405 C CA . VAL A 1 181 ? 10.821 3.404 3.041 1.00 97.31 181 VAL A CA 1
ATOM 1406 C C . VAL A 1 181 ? 9.361 3.816 2.816 1.00 97.31 181 VAL A C 1
ATOM 1408 O O . VAL A 1 181 ? 8.745 4.422 3.695 1.00 97.31 181 VAL A O 1
ATOM 1411 N N . VAL A 1 182 ? 8.773 3.449 1.673 1.00 98.00 182 VAL A N 1
ATOM 1412 C CA . VAL A 1 182 ? 7.365 3.755 1.370 1.00 98.00 182 VAL A CA 1
ATOM 1413 C C . VAL A 1 182 ? 6.420 3.001 2.319 1.00 98.00 182 VAL A C 1
ATOM 1415 O O . VAL A 1 182 ? 5.434 3.582 2.775 1.00 98.00 182 VAL A O 1
ATOM 1418 N N . ALA A 1 183 ? 6.735 1.756 2.693 1.00 98.50 183 ALA A N 1
ATOM 1419 C CA . ALA A 1 183 ? 5.947 0.972 3.646 1.00 98.50 183 ALA A CA 1
ATOM 1420 C C . ALA A 1 183 ? 5.926 1.614 5.039 1.00 98.50 183 ALA A C 1
ATOM 1422 O O . ALA A 1 183 ? 4.861 1.685 5.648 1.00 98.50 183 ALA A O 1
ATOM 1423 N N . VAL A 1 184 ? 7.056 2.142 5.522 1.00 98.50 184 VAL A N 1
ATOM 1424 C CA . VAL A 1 184 ? 7.124 2.870 6.801 1.00 98.50 184 VAL A CA 1
ATOM 1425 C C . VAL A 1 184 ? 6.262 4.137 6.762 1.00 98.50 184 VAL A C 1
ATOM 1427 O O . VAL A 1 184 ? 5.491 4.369 7.692 1.00 98.50 184 VAL A O 1
ATOM 1430 N N . ILE A 1 185 ? 6.318 4.918 5.675 1.00 98.31 185 ILE A N 1
ATOM 1431 C CA . ILE A 1 185 ? 5.483 6.122 5.499 1.00 98.31 185 ILE A CA 1
ATOM 1432 C C . ILE A 1 185 ? 3.986 5.766 5.551 1.00 98.31 185 ILE A C 1
ATOM 1434 O O . ILE A 1 185 ? 3.227 6.385 6.301 1.00 98.31 185 ILE A O 1
ATOM 1438 N N . VAL A 1 186 ? 3.561 4.744 4.798 1.00 98.31 186 VAL A N 1
ATOM 1439 C CA . VAL A 1 186 ? 2.163 4.276 4.779 1.00 98.31 186 VAL A CA 1
ATOM 1440 C C . VAL A 1 186 ? 1.744 3.704 6.139 1.00 98.31 186 VAL A C 1
ATOM 1442 O O . VAL A 1 186 ? 0.646 3.992 6.612 1.00 98.31 186 VAL A O 1
ATOM 1445 N N . PHE A 1 187 ? 2.610 2.931 6.798 1.00 98.50 187 PHE A N 1
ATOM 1446 C CA . PHE A 1 187 ? 2.319 2.323 8.096 1.00 98.50 187 PHE A CA 1
ATOM 1447 C C . PHE A 1 187 ? 2.112 3.376 9.189 1.00 98.50 187 PHE A C 1
ATOM 1449 O O . PHE A 1 187 ? 1.131 3.298 9.928 1.00 98.50 187 PHE A O 1
ATOM 1456 N N . ILE A 1 188 ? 2.973 4.399 9.251 1.00 98.25 188 ILE A N 1
ATOM 1457 C CA . ILE A 1 188 ? 2.816 5.529 10.178 1.00 98.25 188 ILE A CA 1
ATOM 1458 C C . ILE A 1 188 ? 1.478 6.236 9.926 1.00 98.25 188 ILE A C 1
ATOM 1460 O O . ILE A 1 188 ? 0.726 6.481 10.871 1.00 98.25 188 ILE A O 1
ATOM 1464 N N . ALA A 1 189 ? 1.130 6.503 8.664 1.00 97.75 189 ALA A N 1
ATOM 1465 C CA . ALA A 1 189 ? -0.150 7.114 8.313 1.00 97.75 189 ALA A CA 1
ATOM 1466 C C . ALA A 1 189 ? -1.350 6.264 8.767 1.00 97.75 189 ALA A C 1
ATOM 1468 O O . ALA A 1 189 ? -2.278 6.787 9.385 1.00 97.75 189 ALA A O 1
ATOM 1469 N N . TYR A 1 190 ? -1.320 4.950 8.525 1.00 97.62 190 TYR A N 1
ATOM 1470 C CA . TYR A 1 190 ? -2.364 4.015 8.957 1.00 97.62 190 TYR A CA 1
ATOM 1471 C C . TYR A 1 190 ? -2.486 3.927 10.487 1.00 97.62 190 TYR A C 1
ATOM 1473 O O . TYR A 1 190 ? -3.600 3.894 11.020 1.00 97.62 190 TYR A O 1
ATOM 1481 N N . VAL A 1 191 ? -1.363 3.934 11.209 1.00 97.12 191 VAL A N 1
ATOM 1482 C CA . VAL A 1 191 ? -1.333 3.989 12.678 1.00 97.12 191 VAL A CA 1
ATOM 1483 C C . VAL A 1 191 ? -1.990 5.274 13.187 1.00 97.12 191 VAL A C 1
ATOM 1485 O O . VAL A 1 191 ? -2.863 5.200 14.050 1.00 97.12 191 VAL A O 1
ATOM 1488 N N . ILE A 1 192 ? -1.657 6.438 12.621 1.00 96.00 192 ILE A N 1
ATOM 1489 C CA . ILE A 1 192 ? -2.260 7.721 13.021 1.00 96.00 192 ILE A CA 1
ATOM 1490 C C . ILE A 1 192 ? -3.767 7.729 12.720 1.00 96.00 192 ILE A C 1
ATOM 1492 O O . ILE A 1 192 ? -4.566 8.016 13.613 1.00 96.00 192 ILE A O 1
ATOM 1496 N N . VAL A 1 193 ? -4.170 7.360 11.496 1.00 95.94 193 VAL A N 1
ATOM 1497 C CA . VAL A 1 193 ? -5.585 7.286 11.084 1.00 95.94 193 VAL A CA 1
ATOM 1498 C C . VAL A 1 193 ? -6.387 6.382 12.021 1.00 95.94 193 VAL A C 1
ATOM 1500 O O . VAL A 1 193 ? -7.478 6.755 12.441 1.00 95.94 193 VAL A O 1
ATOM 1503 N N . THR A 1 194 ? -5.862 5.214 12.395 1.00 93.81 194 THR A N 1
ATOM 1504 C CA . THR A 1 194 ? -6.585 4.273 13.268 1.00 93.81 194 THR A CA 1
ATOM 1505 C C . THR A 1 194 ? -6.578 4.660 14.747 1.00 93.81 194 THR A C 1
ATOM 1507 O O . THR A 1 194 ? -7.547 4.368 15.451 1.00 93.81 194 THR A O 1
ATOM 1510 N N . ALA A 1 195 ? -5.533 5.337 15.229 1.00 94.12 195 ALA A N 1
ATOM 1511 C CA . ALA A 1 195 ? -5.438 5.781 16.618 1.00 94.12 195 ALA A CA 1
ATOM 1512 C C . ALA 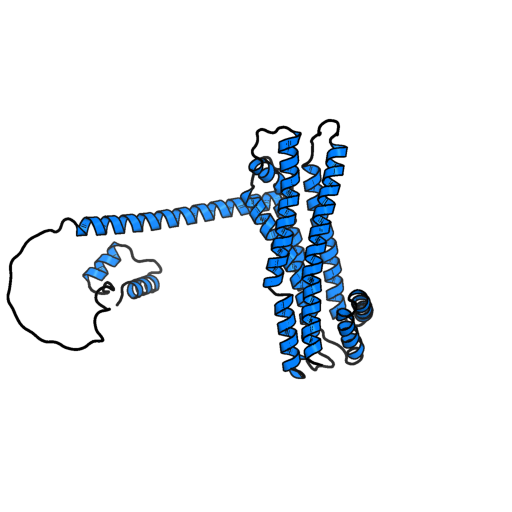A 1 195 ? -6.321 7.007 16.919 1.00 94.12 195 ALA A C 1
ATOM 1514 O O . ALA A 1 195 ? -6.858 7.116 18.024 1.00 94.12 195 ALA A O 1
ATOM 1515 N N . VAL A 1 196 ? -6.517 7.918 15.955 1.00 94.00 196 VAL A N 1
ATOM 1516 C CA . VAL A 1 196 ? -7.292 9.160 16.150 1.00 94.00 196 VAL A CA 1
ATOM 1517 C C . VAL A 1 196 ? -8.723 8.907 16.667 1.00 94.00 196 VAL A C 1
ATOM 1519 O O . VAL A 1 196 ? -9.072 9.506 17.686 1.00 94.00 196 VAL A O 1
ATOM 1522 N N . PRO A 1 197 ? -9.543 7.998 16.097 1.00 93.19 197 PRO A N 1
ATOM 1523 C CA . PRO A 1 197 ? -10.858 7.668 16.654 1.00 93.19 197 PRO A CA 1
ATOM 1524 C C . PRO A 1 197 ? -10.807 7.117 18.089 1.00 93.19 197 PRO A C 1
ATOM 1526 O O . PRO A 1 197 ? -11.665 7.455 18.905 1.00 93.19 197 PRO A O 1
ATOM 1529 N N . ALA A 1 198 ? -9.781 6.330 18.442 1.00 92.81 198 ALA A N 1
ATOM 1530 C CA . ALA A 1 198 ? -9.608 5.807 19.801 1.00 92.81 198 ALA A CA 1
ATOM 1531 C C . ALA A 1 198 ? -9.274 6.919 20.811 1.00 92.81 198 ALA A C 1
ATOM 1533 O O . ALA A 1 198 ? -9.800 6.919 21.926 1.00 92.81 198 ALA A O 1
ATOM 1534 N N . LEU A 1 199 ? -8.444 7.891 20.412 1.00 92.12 199 LEU A N 1
ATOM 1535 C CA . LEU A 1 199 ? -8.136 9.085 21.204 1.00 92.12 199 LEU A CA 1
ATOM 1536 C C . LEU A 1 199 ? -9.371 9.983 21.359 1.00 92.12 199 LEU A C 1
ATOM 1538 O O . LEU A 1 199 ? -9.703 10.379 22.476 1.00 92.12 199 LEU A O 1
ATOM 1542 N N . ILE A 1 200 ? -10.104 10.241 20.271 1.00 90.69 200 ILE A N 1
ATOM 1543 C CA . ILE A 1 200 ? -11.368 10.990 20.300 1.00 90.69 200 ILE A CA 1
ATOM 1544 C C . ILE A 1 200 ? -12.352 10.328 21.276 1.00 90.69 200 ILE A C 1
ATOM 1546 O O . ILE A 1 200 ? -12.890 11.008 22.147 1.00 90.69 200 ILE A O 1
ATOM 1550 N N . HIS A 1 201 ? -12.535 9.006 21.210 1.00 88.00 201 HIS A N 1
ATOM 1551 C CA . HIS A 1 201 ? -13.418 8.287 22.131 1.00 88.00 201 HIS A CA 1
ATOM 1552 C C . HIS A 1 201 ? -12.929 8.348 23.590 1.00 88.00 201 HIS A C 1
ATOM 1554 O O . HIS A 1 201 ? -13.725 8.585 24.499 1.00 88.00 201 HIS A O 1
ATOM 1560 N N . LYS A 1 202 ? -11.619 8.191 23.829 1.00 88.88 202 LYS A N 1
ATOM 1561 C CA . LYS A 1 202 ? -10.997 8.312 25.158 1.00 88.88 202 LYS A CA 1
ATOM 1562 C C . LYS A 1 202 ? -11.320 9.655 25.817 1.00 88.88 202 LYS A C 1
ATOM 1564 O O . LYS A 1 202 ? -11.792 9.669 26.953 1.00 88.88 202 LYS A O 1
ATOM 1569 N N . PHE A 1 203 ? -11.064 10.758 25.112 1.00 85.25 203 PHE A N 1
ATOM 1570 C CA . PHE A 1 203 ? -11.170 12.107 25.669 1.00 85.25 203 PHE A CA 1
ATOM 1571 C C . PHE A 1 203 ? -12.602 12.658 25.652 1.00 85.25 203 PHE A C 1
ATOM 1573 O O . PHE A 1 203 ? -13.050 13.190 26.666 1.00 85.25 203 PHE A O 1
ATOM 1580 N N . ALA A 1 204 ? -13.346 12.494 24.554 1.00 83.62 204 ALA A N 1
ATOM 1581 C CA . ALA A 1 204 ? -14.696 13.048 24.426 1.00 83.62 204 ALA A CA 1
ATOM 1582 C C . ALA A 1 204 ? -15.731 12.288 25.273 1.00 83.62 204 ALA A C 1
ATOM 1584 O O . ALA A 1 204 ? -16.537 12.911 25.959 1.00 83.62 204 ALA A O 1
ATOM 1585 N N . ALA A 1 205 ? -15.681 10.949 25.289 1.00 77.06 205 ALA A N 1
ATOM 1586 C CA . ALA A 1 205 ? -16.613 10.128 26.071 1.00 77.06 205 ALA A CA 1
ATOM 1587 C C . ALA A 1 205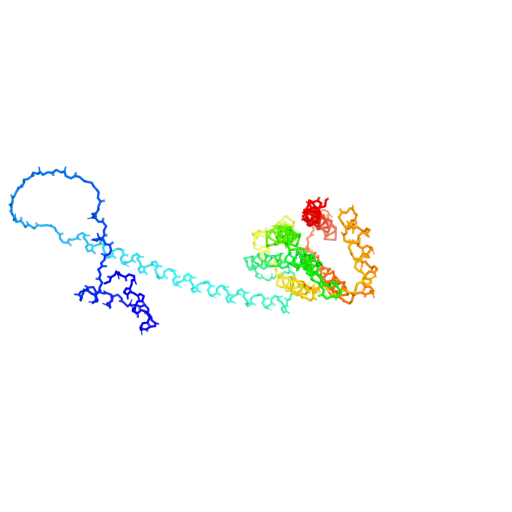 ? -16.151 9.876 27.521 1.00 77.06 205 ALA A C 1
ATOM 1589 O O . ALA A 1 205 ? -16.783 9.095 28.230 1.00 77.06 205 ALA A O 1
ATOM 1590 N N . LYS A 1 206 ? -15.037 10.490 27.962 1.00 79.50 206 LYS A N 1
ATOM 1591 C CA . LYS A 1 206 ? -14.398 10.269 29.280 1.00 79.50 206 LYS A CA 1
ATOM 1592 C C . LYS A 1 206 ? -14.241 8.778 29.630 1.00 79.50 206 LYS A C 1
ATOM 1594 O O . LYS A 1 206 ? -14.472 8.354 30.764 1.00 79.50 206 LYS A O 1
ATOM 1599 N N . SER A 1 207 ? -13.875 7.967 28.635 1.00 81.56 207 SER A N 1
ATOM 1600 C CA . SER A 1 207 ? -13.880 6.510 28.763 1.00 81.56 207 SER A CA 1
ATOM 1601 C C . SER A 1 207 ? -12.808 6.011 29.740 1.00 81.56 207 SER A C 1
ATOM 1603 O O . SER A 1 207 ? -11.620 6.346 29.633 1.00 81.56 207 SER A O 1
ATOM 1605 N N . GLN A 1 208 ? -13.233 5.144 30.662 1.00 85.19 208 GLN A N 1
ATOM 1606 C CA . GLN A 1 208 ? -12.352 4.445 31.600 1.00 85.19 208 GLN A CA 1
ATOM 1607 C C . GLN A 1 208 ? -11.499 3.362 30.910 1.00 85.19 208 GLN A C 1
ATOM 1609 O O . GLN A 1 208 ? -10.478 2.946 31.453 1.00 85.19 208 GLN A O 1
ATOM 1614 N N . GLU A 1 209 ? -11.850 2.935 29.688 1.00 88.19 209 GLU A N 1
ATOM 1615 C CA . GLU A 1 209 ? -11.052 1.964 28.931 1.00 88.19 209 GLU A CA 1
ATOM 1616 C C . GLU A 1 209 ? -9.657 2.527 28.568 1.00 88.19 209 GLU A C 1
ATOM 1618 O O . GLU A 1 209 ? -9.455 3.732 28.356 1.00 88.19 209 GLU A O 1
ATOM 1623 N N . LYS A 1 210 ? -8.647 1.651 28.489 1.00 91.50 210 LYS A N 1
ATOM 1624 C CA . LYS A 1 210 ? -7.306 2.023 28.002 1.00 91.50 210 LYS A CA 1
ATOM 1625 C C . LYS A 1 210 ? -7.374 2.340 26.501 1.00 91.50 210 LYS A C 1
ATOM 1627 O O . LYS A 1 210 ? -8.064 1.645 25.760 1.00 91.50 210 LYS A O 1
ATOM 1632 N N . VAL A 1 211 ? -6.615 3.342 26.035 1.00 91.25 211 VAL A N 1
ATOM 1633 C CA . VAL A 1 211 ? -6.586 3.737 24.606 1.00 91.25 211 VAL A CA 1
ATOM 1634 C C . VAL A 1 211 ? -6.221 2.554 23.710 1.00 91.25 211 VAL A C 1
ATOM 1636 O O . VAL A 1 211 ? -6.837 2.367 22.671 1.00 91.25 211 VAL A O 1
ATOM 1639 N N . THR A 1 212 ? -5.277 1.715 24.140 1.00 92.06 212 THR A N 1
ATOM 1640 C CA . THR A 1 212 ? -4.861 0.497 23.430 1.00 92.06 212 THR A CA 1
ATOM 1641 C C . THR A 1 212 ? -5.990 -0.523 23.265 1.00 92.06 212 THR A C 1
ATOM 1643 O O . THR A 1 212 ? -6.090 -1.156 22.218 1.00 92.06 212 THR A O 1
ATOM 1646 N N . PHE A 1 213 ? -6.871 -0.655 24.259 1.00 93.31 213 PHE A N 1
ATOM 1647 C CA . PHE A 1 213 ? -8.027 -1.553 24.207 1.00 93.31 213 PHE A CA 1
ATOM 1648 C C . PHE A 1 213 ? -9.139 -0.999 23.306 1.00 93.31 213 PHE A C 1
ATOM 1650 O O . PHE A 1 213 ? -9.718 -1.742 22.518 1.00 93.31 213 PHE A O 1
ATOM 1657 N N . LEU A 1 214 ? -9.384 0.317 23.351 1.00 92.56 214 LEU A N 1
ATOM 1658 C CA . LEU A 1 214 ? -10.262 0.987 22.388 1.00 92.56 214 LEU A CA 1
ATOM 1659 C C . LEU A 1 214 ? -9.727 0.802 20.962 1.00 92.56 214 LEU A C 1
ATOM 1661 O O . LEU A 1 214 ? -10.419 0.250 20.116 1.00 92.56 214 LEU A O 1
ATOM 1665 N N . TRP A 1 215 ? -8.473 1.179 20.709 1.00 94.50 215 TRP A N 1
ATOM 1666 C CA . TRP A 1 215 ? -7.828 1.079 19.397 1.00 94.50 215 TRP A CA 1
ATOM 1667 C C . TRP A 1 215 ? -7.856 -0.349 18.838 1.00 94.50 215 TRP A C 1
ATOM 1669 O O . TRP A 1 215 ? -8.205 -0.537 17.676 1.00 94.50 215 TRP A O 1
ATOM 1679 N N . 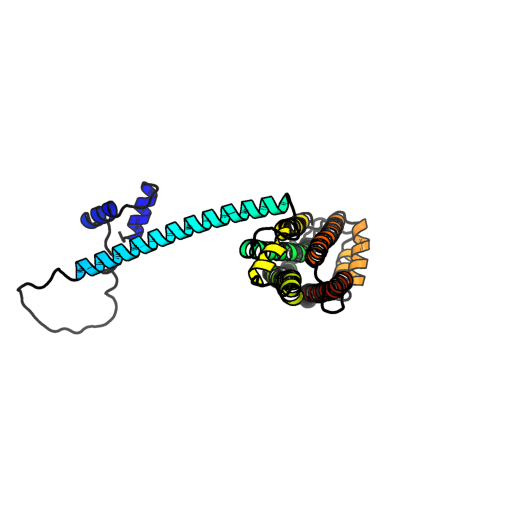GLY A 1 216 ? -7.616 -1.360 19.680 1.00 93.69 216 GLY A N 1
ATOM 1680 C CA . GLY A 1 216 ? -7.709 -2.766 19.294 1.00 93.69 216 GLY A CA 1
ATOM 1681 C C . GLY A 1 216 ? -9.103 -3.234 18.861 1.00 93.69 216 GLY A C 1
ATOM 1682 O O . GLY A 1 216 ? -9.183 -4.222 18.134 1.00 93.69 216 GLY A O 1
ATOM 1683 N N . LYS A 1 217 ? -10.186 -2.551 19.264 1.00 93.62 217 LYS A N 1
ATOM 1684 C CA . LYS A 1 217 ? -11.542 -2.778 18.725 1.00 93.62 217 LYS A CA 1
ATOM 1685 C C . LYS A 1 217 ? -11.749 -2.076 17.375 1.00 93.62 217 LYS A C 1
ATOM 1687 O O . LYS A 1 217 ? -12.449 -2.588 16.512 1.00 93.62 217 LYS A O 1
ATOM 1692 N N . LEU A 1 218 ? -11.148 -0.899 17.180 1.00 93.81 218 LEU A N 1
ATOM 1693 C CA . LEU A 1 218 ? -11.395 -0.012 16.027 1.00 93.81 218 LEU A CA 1
ATOM 1694 C C . LEU A 1 218 ? -10.590 -0.364 14.759 1.00 93.81 218 LEU A C 1
ATOM 1696 O O . LEU A 1 218 ? -10.685 0.346 13.759 1.00 93.81 218 LEU A O 1
ATOM 1700 N N . ILE A 1 219 ? -9.790 -1.435 14.789 1.00 94.31 219 ILE A N 1
ATOM 1701 C CA . ILE A 1 219 ? -8.962 -1.912 13.662 1.00 94.31 219 ILE A CA 1
ATOM 1702 C C . ILE A 1 219 ? -9.413 -3.272 13.104 1.00 94.31 219 ILE A C 1
ATOM 1704 O O . ILE A 1 219 ? -8.666 -3.941 12.389 1.00 94.31 219 ILE A O 1
ATOM 1708 N N . ALA A 1 220 ? -10.650 -3.679 13.397 1.00 93.31 220 ALA A N 1
ATOM 1709 C CA . ALA A 1 220 ? -11.233 -4.941 12.937 1.00 93.31 220 ALA A CA 1
ATOM 1710 C C . ALA A 1 220 ? -11.372 -5.045 11.402 1.00 93.31 220 ALA A C 1
ATOM 1712 O O . ALA A 1 220 ? -11.286 -6.136 10.850 1.00 93.31 220 ALA A O 1
ATOM 1713 N N . TYR A 1 221 ? -11.489 -3.913 10.700 1.00 94.50 221 TYR A N 1
ATOM 1714 C CA . TYR A 1 221 ? -11.580 -3.839 9.235 1.00 94.50 221 TYR A CA 1
ATOM 1715 C C . TYR A 1 221 ? -10.258 -4.113 8.493 1.00 94.50 221 TYR A C 1
ATOM 1717 O O . TYR A 1 221 ? -10.234 -4.208 7.264 1.00 94.50 221 TYR A O 1
ATOM 1725 N N . THR A 1 222 ? -9.134 -4.195 9.210 1.00 96.50 222 THR A N 1
ATOM 1726 C CA . THR A 1 222 ? -7.796 -4.237 8.597 1.00 96.50 222 THR A CA 1
ATOM 1727 C C . THR A 1 222 ? -7.504 -5.462 7.716 1.00 96.50 222 THR A C 1
ATOM 1729 O O . THR A 1 222 ? -6.764 -5.276 6.747 1.00 96.50 222 THR A O 1
ATOM 1732 N N . PRO A 1 223 ? -8.106 -6.660 7.906 1.00 97.50 223 PRO A N 1
ATOM 1733 C CA . PRO A 1 223 ? -7.977 -7.765 6.951 1.00 97.50 223 PRO A CA 1
ATOM 1734 C C . PRO A 1 223 ? -8.476 -7.421 5.542 1.00 97.50 223 PRO A C 1
ATOM 1736 O O . PRO A 1 223 ? -7.813 -7.758 4.563 1.00 97.50 223 PRO A O 1
ATOM 1739 N N . LEU A 1 224 ? -9.590 -6.686 5.420 1.00 97.62 224 LEU A N 1
ATOM 1740 C CA . LEU A 1 224 ? -10.105 -6.233 4.122 1.00 97.62 224 LEU A CA 1
ATOM 1741 C C . LEU A 1 224 ? -9.117 -5.279 3.435 1.00 97.62 224 LEU A C 1
ATOM 1743 O O . LEU A 1 224 ? -8.819 -5.444 2.253 1.00 97.62 224 LEU A O 1
ATOM 1747 N N . LEU A 1 225 ? -8.568 -4.317 4.184 1.00 97.88 225 LEU A N 1
ATOM 1748 C CA . LEU A 1 225 ? -7.561 -3.382 3.675 1.00 97.88 225 LEU A CA 1
ATOM 1749 C C . LEU A 1 225 ? -6.282 -4.111 3.223 1.00 97.88 225 LEU A C 1
ATOM 1751 O O . LEU A 1 225 ? -5.734 -3.796 2.168 1.00 97.88 225 LEU A O 1
ATOM 1755 N N . ALA A 1 226 ? -5.829 -5.111 3.985 1.00 98.38 226 ALA A N 1
ATOM 1756 C CA . ALA A 1 226 ? -4.673 -5.926 3.623 1.00 98.38 226 ALA A CA 1
ATOM 1757 C C . ALA A 1 226 ? -4.904 -6.724 2.331 1.00 98.38 226 ALA A C 1
ATOM 1759 O O . ALA A 1 226 ? -4.014 -6.759 1.485 1.00 98.38 226 ALA A O 1
ATOM 1760 N N . VAL A 1 227 ? -6.092 -7.310 2.137 1.00 98.31 227 VAL A N 1
ATOM 1761 C CA . VAL A 1 227 ? -6.433 -8.035 0.899 1.00 98.31 227 VAL A CA 1
ATOM 1762 C C . VAL A 1 227 ? -6.531 -7.097 -0.305 1.00 98.31 227 VAL A C 1
ATOM 1764 O O . VAL A 1 227 ? -5.992 -7.422 -1.360 1.00 98.31 227 VAL A O 1
ATOM 1767 N N . LEU A 1 228 ? -7.148 -5.919 -0.165 1.00 97.94 228 LEU A N 1
ATOM 1768 C CA . LEU A 1 228 ? -7.192 -4.924 -1.244 1.00 97.94 228 LEU A CA 1
ATOM 1769 C C . LEU A 1 228 ? -5.783 -4.477 -1.654 1.00 97.94 228 LEU A C 1
ATOM 1771 O O . LEU A 1 228 ? -5.458 -4.464 -2.840 1.00 97.94 228 LEU A O 1
ATOM 1775 N N . ASN A 1 229 ? -4.916 -4.189 -0.682 1.00 98.44 229 ASN A N 1
ATOM 1776 C CA . ASN A 1 229 ? -3.539 -3.788 -0.959 1.00 98.44 229 ASN A CA 1
ATOM 1777 C C . ASN A 1 229 ? -2.690 -4.953 -1.513 1.00 98.44 229 ASN A C 1
ATOM 1779 O O . ASN A 1 229 ? -1.826 -4.726 -2.360 1.00 98.44 229 ASN A O 1
ATOM 1783 N N . LEU A 1 230 ? -2.962 -6.202 -1.117 1.00 98.50 230 LEU A N 1
ATOM 1784 C CA . LEU A 1 230 ? -2.364 -7.390 -1.737 1.00 98.50 230 LEU A CA 1
ATOM 1785 C C . LEU A 1 230 ? -2.780 -7.523 -3.210 1.00 98.50 230 LEU A C 1
ATOM 1787 O O . LEU A 1 230 ? -1.934 -7.814 -4.050 1.00 98.50 230 LEU A O 1
ATOM 1791 N N . LEU A 1 231 ? -4.047 -7.264 -3.550 1.00 98.12 231 LEU A N 1
ATOM 1792 C CA . LEU A 1 231 ? -4.503 -7.246 -4.945 1.00 98.12 231 LEU A CA 1
ATOM 1793 C C . LEU A 1 231 ? -3.807 -6.144 -5.757 1.00 98.12 231 LEU A C 1
ATOM 1795 O O . LEU A 1 231 ? -3.379 -6.417 -6.876 1.00 98.12 231 LEU A O 1
ATOM 1799 N N . ILE A 1 232 ? -3.617 -4.945 -5.186 1.00 98.00 232 ILE A N 1
ATOM 1800 C CA . ILE A 1 232 ? -2.798 -3.877 -5.792 1.00 98.00 232 ILE A CA 1
ATOM 1801 C C . ILE A 1 232 ? -1.399 -4.420 -6.124 1.00 98.00 232 ILE A C 1
ATOM 1803 O O . ILE A 1 232 ? -0.965 -4.314 -7.268 1.00 98.00 232 ILE A O 1
ATOM 1807 N N . PHE A 1 233 ? -0.716 -5.062 -5.171 1.00 98.38 233 PHE A N 1
ATOM 1808 C CA . PHE A 1 233 ? 0.603 -5.657 -5.410 1.00 98.38 233 PHE A CA 1
ATOM 1809 C C . PHE A 1 233 ? 0.590 -6.744 -6.496 1.00 98.38 233 PHE A C 1
ATOM 1811 O O . PHE A 1 233 ? 1.396 -6.687 -7.425 1.00 98.38 233 PHE A O 1
ATOM 1818 N N . LEU A 1 234 ? -0.333 -7.707 -6.428 1.00 97.88 234 LEU A N 1
ATOM 1819 C CA . LEU A 1 234 ? -0.402 -8.821 -7.379 1.00 97.88 234 LEU A CA 1
ATOM 1820 C C . LEU A 1 234 ? -0.696 -8.356 -8.815 1.00 97.88 234 LEU A C 1
ATOM 1822 O O . LEU A 1 234 ? -0.111 -8.880 -9.761 1.00 97.88 234 LEU A O 1
ATOM 1826 N N . LEU A 1 235 ? -1.535 -7.332 -8.995 1.00 96.56 235 LEU A N 1
ATOM 1827 C CA . LEU A 1 235 ? -1.857 -6.796 -10.321 1.00 96.56 235 LEU A CA 1
ATOM 1828 C C . LEU A 1 235 ? -0.665 -6.125 -11.013 1.00 96.56 235 LEU A C 1
ATOM 1830 O O . LEU A 1 235 ? -0.629 -6.092 -12.242 1.00 96.56 235 LEU A O 1
ATOM 1834 N N . THR A 1 236 ? 0.348 -5.664 -10.269 1.00 95.75 236 THR A N 1
ATOM 1835 C CA . THR A 1 236 ? 1.579 -5.122 -10.878 1.00 95.75 236 THR A CA 1
ATOM 1836 C C . THR A 1 236 ? 2.295 -6.135 -11.770 1.00 95.75 236 THR A C 1
ATOM 1838 O O . THR A 1 236 ? 2.923 -5.752 -12.754 1.00 95.75 236 THR A O 1
ATOM 1841 N N . PHE A 1 237 ? 2.171 -7.434 -11.481 1.00 94.12 237 PHE A N 1
ATOM 1842 C CA . PHE A 1 237 ? 2.818 -8.492 -12.257 1.00 94.12 237 PHE A CA 1
ATOM 1843 C C . PHE A 1 237 ? 2.204 -8.685 -13.651 1.00 94.12 237 PHE A C 1
ATOM 1845 O O . PHE A 1 237 ? 2.855 -9.274 -14.513 1.00 94.12 237 PHE A O 1
ATOM 1852 N N . LEU A 1 238 ? 1.012 -8.129 -13.908 1.00 92.31 238 LEU A N 1
ATOM 1853 C CA . LEU A 1 238 ? 0.408 -8.073 -15.244 1.00 92.31 238 LEU A CA 1
ATOM 1854 C C . LEU A 1 238 ? 1.071 -7.023 -16.157 1.00 92.31 238 LEU A C 1
ATOM 1856 O O . LEU A 1 238 ? 0.883 -7.064 -17.372 1.00 92.31 238 LEU A O 1
ATOM 1860 N N . THR A 1 239 ? 1.867 -6.100 -15.605 1.00 88.25 239 THR A N 1
ATOM 1861 C CA . THR A 1 239 ? 2.702 -5.187 -16.395 1.00 88.25 239 THR A CA 1
ATOM 1862 C C . THR A 1 239 ? 3.822 -5.983 -17.060 1.00 88.25 239 THR A C 1
ATOM 1864 O O . THR A 1 239 ? 4.584 -6.656 -16.358 1.00 88.25 239 THR A O 1
ATOM 1867 N N . SER A 1 240 ? 3.965 -5.900 -18.388 1.00 84.12 240 SER A N 1
ATOM 1868 C CA . SER A 1 240 ? 5.057 -6.588 -19.095 1.00 84.12 240 SER A CA 1
ATOM 1869 C C . SER A 1 240 ? 6.429 -6.111 -18.610 1.00 84.12 240 SER A C 1
ATOM 1871 O O . SER A 1 240 ? 6.669 -4.908 -18.537 1.00 84.12 240 SER A O 1
ATOM 1873 N N . ASN A 1 241 ? 7.351 -7.041 -18.350 1.00 80.56 241 ASN A N 1
ATOM 1874 C CA . ASN A 1 241 ? 8.758 -6.767 -18.021 1.00 80.56 241 ASN A CA 1
ATOM 1875 C C . ASN A 1 241 ? 9.673 -6.672 -19.261 1.00 80.56 241 ASN A C 1
ATOM 1877 O O . ASN A 1 241 ? 10.892 -6.574 -19.112 1.00 80.56 241 ASN A O 1
ATOM 1881 N N . LYS A 1 242 ? 9.091 -6.725 -20.467 1.00 82.12 242 LYS A N 1
ATOM 1882 C CA . LYS A 1 242 ? 9.775 -6.573 -21.755 1.00 82.12 242 LYS A CA 1
ATOM 1883 C C . LYS A 1 242 ? 8.909 -5.794 -22.753 1.00 82.12 242 LYS A C 1
ATOM 1885 O O . LYS A 1 242 ? 7.747 -6.148 -22.977 1.00 82.12 242 LYS A O 1
ATOM 1890 N N . LEU A 1 243 ? 9.492 -4.791 -23.408 1.00 78.06 243 LEU A N 1
ATOM 1891 C CA . LEU A 1 243 ? 8.901 -4.093 -24.554 1.00 78.06 243 LEU A CA 1
ATOM 1892 C C . LEU A 1 243 ? 9.454 -4.658 -25.872 1.00 78.06 243 LEU A C 1
ATOM 1894 O O . LEU A 1 243 ? 10.660 -4.664 -26.098 1.00 78.06 243 LEU A O 1
ATOM 1898 N N . VAL A 1 244 ? 8.575 -5.123 -26.763 1.00 77.19 244 VAL A N 1
ATOM 1899 C CA . VAL A 1 244 ? 8.936 -5.495 -28.143 1.00 77.19 244 VAL A CA 1
ATOM 1900 C C . VAL A 1 244 ? 8.390 -4.422 -29.076 1.00 77.19 244 VAL A C 1
ATOM 1902 O O . VAL A 1 244 ? 7.192 -4.135 -29.065 1.00 77.19 244 VAL A O 1
ATOM 1905 N N . VAL A 1 245 ? 9.285 -3.801 -29.840 1.00 73.50 245 VAL A N 1
ATOM 1906 C CA . VAL A 1 245 ? 9.049 -2.541 -30.545 1.00 73.50 245 VAL A CA 1
ATOM 1907 C C . VAL A 1 245 ? 9.478 -2.674 -32.006 1.00 73.50 245 VAL A C 1
ATOM 1909 O O . VAL A 1 245 ? 10.577 -3.130 -32.324 1.00 73.50 245 VAL A O 1
ATOM 1912 N N . SER A 1 246 ? 8.604 -2.253 -32.921 1.00 73.44 246 SER A N 1
ATOM 1913 C CA . SER A 1 246 ? 8.959 -2.106 -34.335 1.00 73.44 246 SER A CA 1
ATOM 1914 C C . SER A 1 246 ? 9.887 -0.905 -34.515 1.00 73.44 246 SER A C 1
ATOM 1916 O O . SER A 1 246 ? 9.628 0.158 -33.949 1.00 73.44 246 SER A O 1
ATOM 1918 N N . SER A 1 247 ? 10.916 -1.033 -35.356 1.00 71.88 247 SER A N 1
ATOM 1919 C CA . SER A 1 247 ? 11.910 0.019 -35.623 1.00 71.88 247 SER A CA 1
ATOM 1920 C C . SER A 1 247 ? 11.310 1.353 -36.091 1.00 71.88 247 SER A C 1
ATOM 1922 O O . SER A 1 247 ? 11.955 2.383 -35.958 1.00 71.88 247 SER A O 1
ATOM 1924 N N . ARG A 1 248 ? 10.054 1.369 -36.568 1.00 71.50 248 ARG A N 1
ATOM 1925 C CA . ARG A 1 248 ? 9.317 2.602 -36.904 1.00 71.50 248 ARG A CA 1
ATOM 1926 C C . ARG A 1 248 ? 8.966 3.489 -35.696 1.00 71.50 248 ARG A C 1
ATOM 1928 O O . ARG A 1 248 ? 8.610 4.645 -35.890 1.00 71.50 248 ARG A O 1
ATOM 1935 N N . TYR A 1 249 ? 9.041 2.955 -34.473 1.00 69.38 249 TYR A N 1
ATOM 1936 C CA . TYR A 1 249 ? 8.655 3.642 -33.233 1.00 69.38 249 TYR A CA 1
ATOM 1937 C C . TYR A 1 249 ? 9.811 3.888 -32.256 1.00 69.38 249 TYR A C 1
ATOM 1939 O O . TYR A 1 249 ? 9.614 4.574 -31.256 1.00 69.38 249 TYR A O 1
ATOM 1947 N N . SER A 1 250 ? 11.015 3.375 -32.532 1.00 65.00 250 SER A N 1
ATOM 1948 C CA . SER A 1 250 ? 12.174 3.490 -31.633 1.00 65.00 250 SER A CA 1
ATOM 1949 C C . SER A 1 250 ? 12.482 4.939 -31.250 1.00 65.00 250 SER A C 1
ATOM 1951 O O . SER A 1 250 ? 12.549 5.256 -30.066 1.00 65.00 250 SER A O 1
ATOM 1953 N N . TYR A 1 251 ? 12.586 5.828 -32.241 1.00 66.75 251 TYR A N 1
ATOM 1954 C CA . TYR A 1 251 ? 12.901 7.242 -32.033 1.00 66.75 251 TYR A CA 1
ATOM 1955 C C . TYR A 1 251 ? 11.886 7.949 -31.124 1.00 66.75 251 TYR A C 1
ATOM 1957 O O . TYR A 1 251 ? 12.280 8.633 -30.185 1.00 66.75 251 TYR A O 1
ATOM 1965 N N . GLN A 1 252 ? 10.585 7.739 -31.359 1.00 67.19 252 GLN A N 1
ATOM 1966 C CA . GLN A 1 252 ? 9.522 8.350 -30.554 1.00 67.19 252 GLN A CA 1
ATOM 1967 C C . GLN A 1 252 ? 9.534 7.848 -29.106 1.00 67.19 252 GLN A C 1
ATOM 1969 O O . GLN A 1 252 ? 9.229 8.597 -28.183 1.00 67.19 252 GLN A O 1
ATOM 1974 N N . ILE A 1 253 ? 9.884 6.578 -28.897 1.00 65.06 253 ILE A N 1
ATOM 1975 C CA . ILE A 1 253 ? 9.947 5.970 -27.568 1.00 65.06 253 ILE A CA 1
ATOM 1976 C C . ILE A 1 253 ? 11.158 6.490 -26.788 1.00 65.06 253 ILE A C 1
ATOM 1978 O O . ILE A 1 253 ? 11.008 6.890 -25.635 1.00 65.06 253 ILE A O 1
ATOM 1982 N N . VAL A 1 254 ? 12.335 6.546 -27.419 1.00 64.12 254 VAL A N 1
ATOM 1983 C CA . VAL A 1 254 ? 13.554 7.097 -26.805 1.00 64.12 254 VAL A CA 1
ATOM 1984 C C . VAL A 1 254 ? 13.364 8.576 -26.452 1.00 64.12 254 VAL A C 1
ATOM 1986 O O . VAL A 1 254 ? 13.642 8.966 -25.317 1.00 64.12 254 VAL A O 1
ATOM 1989 N N . SER A 1 255 ? 12.811 9.388 -27.361 1.00 65.38 255 SER A N 1
ATOM 1990 C CA . SER A 1 255 ? 12.555 10.806 -27.078 1.00 65.38 255 SER A CA 1
ATOM 1991 C C . SER A 1 255 ? 11.516 11.000 -25.965 1.00 65.38 255 SER A C 1
ATOM 1993 O O . SER A 1 255 ? 11.760 11.779 -25.044 1.00 65.38 255 SER A O 1
ATOM 1995 N N . SER A 1 256 ? 10.423 10.226 -25.967 1.00 64.50 256 SER A N 1
ATOM 1996 C CA . SER A 1 256 ? 9.397 10.268 -24.910 1.00 64.50 256 SER A CA 1
ATOM 1997 C C . SER A 1 256 ? 9.939 9.917 -23.525 1.00 64.50 256 SER A C 1
ATOM 1999 O O . SER A 1 256 ? 9.490 10.493 -22.540 1.00 64.50 256 SER A O 1
ATOM 2001 N N . PHE A 1 257 ? 10.893 8.987 -23.412 1.00 58.41 257 PHE A N 1
ATOM 2002 C CA . PHE A 1 257 ? 11.499 8.670 -22.116 1.00 58.41 257 PHE A CA 1
ATOM 2003 C C . PHE A 1 257 ? 12.580 9.667 -21.698 1.00 58.41 257 PHE A C 1
ATOM 2005 O O . PHE A 1 257 ? 12.722 9.912 -20.501 1.00 58.41 257 PHE A O 1
ATOM 2012 N N . SER A 1 258 ? 13.274 10.305 -22.646 1.00 59.97 258 SER A N 1
ATOM 2013 C CA . SER A 1 258 ? 14.185 11.409 -22.318 1.00 59.97 258 SER A CA 1
ATOM 2014 C C . SER A 1 258 ? 13.446 12.619 -21.724 1.00 59.97 258 SER A C 1
ATOM 2016 O O . SER A 1 258 ? 13.919 13.195 -20.745 1.00 59.97 258 SER A O 1
ATOM 2018 N N . SER A 1 259 ? 12.240 12.941 -22.216 1.00 60.06 259 SER A N 1
ATOM 2019 C CA . SER A 1 259 ? 11.449 14.067 -21.702 1.00 60.06 259 SER A CA 1
ATOM 2020 C C . SER A 1 259 ? 10.814 13.811 -20.330 1.00 60.06 259 SER A C 1
ATOM 2022 O O . SER A 1 259 ? 10.691 14.758 -19.559 1.00 60.06 259 SER A O 1
ATOM 2024 N N . VAL A 1 260 ? 10.510 12.557 -19.950 1.00 51.62 260 VAL A N 1
ATOM 2025 C CA . VAL A 1 260 ? 10.031 12.208 -18.586 1.00 51.62 260 VAL A CA 1
ATOM 2026 C C . VAL A 1 260 ? 10.997 12.685 -17.493 1.00 51.62 260 VAL A C 1
ATOM 2028 O O . VAL A 1 260 ? 10.553 13.036 -16.401 1.00 51.62 260 VAL A O 1
ATOM 2031 N N . GLY A 1 261 ? 12.306 12.720 -17.769 1.00 49.94 261 GLY A N 1
ATOM 2032 C CA . GLY A 1 261 ? 13.306 13.218 -16.822 1.00 49.94 261 GLY A CA 1
ATOM 2033 C C . GLY A 1 261 ? 13.339 14.746 -16.683 1.00 49.94 261 GLY A C 1
ATOM 2034 O O . GLY A 1 261 ? 13.790 15.253 -15.658 1.00 49.94 261 GLY A O 1
ATOM 2035 N N . SER A 1 262 ? 12.901 15.506 -17.690 1.00 54.12 262 SER A N 1
ATOM 2036 C CA . SER A 1 262 ? 12.880 16.979 -17.655 1.00 54.12 262 SER A CA 1
ATOM 2037 C C . SER A 1 262 ? 11.521 17.548 -17.252 1.00 54.12 262 SER A C 1
ATOM 2039 O O . SER A 1 262 ? 11.478 18.462 -16.434 1.00 54.12 262 SER A O 1
ATOM 2041 N N . ASP A 1 263 ? 10.435 16.986 -17.782 1.00 60.22 263 ASP A N 1
ATOM 2042 C CA . ASP A 1 263 ? 9.059 17.281 -17.391 1.00 60.22 263 ASP A CA 1
ATOM 2043 C C . ASP A 1 263 ? 8.267 15.956 -17.346 1.00 60.22 263 ASP A C 1
ATOM 2045 O O . ASP A 1 263 ? 7.925 15.386 -18.391 1.00 60.22 263 ASP A O 1
ATOM 2049 N N . PRO A 1 264 ? 7.953 15.435 -16.144 1.00 48.50 264 PRO A N 1
ATOM 2050 C CA . PRO A 1 264 ? 7.228 14.176 -16.007 1.00 48.50 264 PRO A CA 1
ATOM 2051 C C . PRO A 1 264 ? 5.841 14.183 -16.664 1.00 48.50 264 PRO A C 1
ATOM 2053 O O . PRO A 1 264 ? 5.379 13.126 -17.095 1.00 48.50 264 PRO A O 1
ATOM 2056 N N . PHE A 1 265 ? 5.169 15.336 -16.756 1.00 47.78 265 PHE A N 1
ATOM 2057 C CA . PHE A 1 265 ? 3.825 15.447 -17.323 1.00 47.78 265 PHE A CA 1
ATOM 2058 C C . PHE A 1 265 ? 3.851 15.515 -18.857 1.00 47.78 265 PHE A C 1
ATOM 2060 O O . PHE A 1 265 ? 3.047 14.828 -19.495 1.00 47.78 265 PHE A O 1
ATOM 2067 N N . GLU A 1 266 ? 4.792 16.242 -19.467 1.00 55.34 266 GLU A N 1
ATOM 2068 C CA . GLU A 1 266 ? 4.993 16.186 -20.927 1.00 55.34 266 GLU A CA 1
ATOM 2069 C C . GLU A 1 266 ? 5.524 14.820 -21.383 1.00 55.34 266 GLU A C 1
ATOM 2071 O O . GLU A 1 266 ? 5.076 14.280 -22.402 1.00 55.34 266 GLU A O 1
ATOM 2076 N N . GLY A 1 267 ? 6.414 14.204 -20.602 1.00 54.19 267 GLY A N 1
ATOM 2077 C CA . GLY A 1 267 ? 6.868 12.836 -20.836 1.00 54.19 267 GLY A CA 1
ATOM 2078 C C . GLY A 1 267 ? 5.725 11.816 -20.756 1.00 54.19 267 GLY A C 1
ATOM 2079 O O . GLY A 1 267 ? 5.560 11.000 -21.663 1.00 54.19 267 GLY A O 1
ATOM 2080 N N . LEU A 1 268 ? 4.855 11.910 -19.741 1.00 47.06 268 LEU A N 1
ATOM 2081 C CA . LEU A 1 268 ? 3.626 11.105 -19.649 1.00 47.06 268 LEU A CA 1
ATOM 2082 C C . LEU A 1 268 ? 2.675 11.336 -20.837 1.00 47.06 268 LEU A C 1
ATOM 2084 O O . LEU A 1 268 ? 2.061 10.382 -21.319 1.00 47.06 268 LEU A O 1
ATOM 2088 N N . SER A 1 269 ? 2.569 12.570 -21.339 1.00 55.66 269 SER A N 1
ATOM 2089 C CA . SER A 1 269 ? 1.781 12.897 -22.536 1.00 55.66 269 SER A CA 1
ATOM 2090 C C . SER A 1 269 ? 2.368 12.261 -23.804 1.00 55.66 269 SER A C 1
ATOM 2092 O O . SER A 1 269 ? 1.643 11.677 -24.612 1.00 55.66 269 SER A O 1
ATOM 2094 N N . SER A 1 270 ? 3.694 12.268 -23.936 1.00 56.62 270 SER A N 1
ATOM 2095 C CA . SER A 1 270 ? 4.413 11.662 -25.062 1.00 56.62 270 SER A CA 1
ATOM 2096 C C . SER A 1 270 ? 4.284 10.129 -25.049 1.00 56.62 270 SER A C 1
ATOM 2098 O O . SER A 1 270 ? 3.910 9.513 -26.051 1.00 56.62 270 SER A O 1
ATOM 2100 N N . VAL A 1 271 ? 4.414 9.510 -23.870 1.00 54.34 271 VAL A N 1
ATOM 2101 C CA . VAL A 1 271 ? 4.099 8.087 -23.645 1.00 54.34 271 VAL A CA 1
ATOM 2102 C C . VAL A 1 271 ? 2.626 7.770 -23.955 1.00 54.34 271 VAL A C 1
ATOM 2104 O O . VAL A 1 271 ? 2.333 6.695 -24.479 1.00 54.34 271 VAL A O 1
ATOM 2107 N N . SER A 1 272 ? 1.692 8.699 -23.716 1.00 55.12 272 SER A N 1
ATOM 2108 C CA . SER A 1 272 ? 0.260 8.516 -24.012 1.00 55.12 272 SER A CA 1
ATOM 2109 C C . SER A 1 272 ? -0.044 8.337 -25.506 1.00 55.12 272 SER A C 1
ATOM 2111 O O . SER A 1 272 ? -0.941 7.572 -25.870 1.00 55.12 272 SER A O 1
ATOM 2113 N N . HIS A 1 273 ? 0.727 8.968 -26.395 1.00 59.00 273 HIS A N 1
ATOM 2114 C CA . HIS A 1 273 ? 0.608 8.716 -27.835 1.00 59.00 273 HIS A CA 1
ATOM 2115 C C . HIS A 1 273 ? 1.065 7.295 -28.201 1.00 59.00 273 HIS A C 1
ATOM 2117 O O . HIS A 1 273 ? 0.358 6.584 -28.920 1.00 59.00 273 HIS A O 1
ATOM 2123 N N . LEU A 1 274 ? 2.167 6.834 -27.605 1.00 58.88 274 LEU A N 1
ATOM 2124 C CA . LEU A 1 274 ? 2.739 5.502 -27.827 1.00 58.88 274 LEU A CA 1
ATOM 2125 C C . LEU A 1 274 ? 1.843 4.351 -27.323 1.00 58.88 274 LEU A C 1
ATOM 2127 O O . LEU A 1 274 ? 1.882 3.255 -27.889 1.00 58.88 274 LEU A O 1
ATOM 2131 N N . ILE A 1 275 ? 0.976 4.592 -26.325 1.00 55.09 275 ILE A N 1
ATOM 2132 C CA . ILE A 1 275 ? -0.047 3.630 -25.849 1.00 55.09 275 ILE A CA 1
ATOM 2133 C C . ILE A 1 275 ? -0.897 3.075 -27.001 1.00 55.09 275 ILE A C 1
ATOM 2135 O O . ILE A 1 275 ? -1.256 1.894 -26.990 1.00 55.09 275 ILE A O 1
ATOM 2139 N N . LYS A 1 276 ? -1.248 3.916 -27.983 1.00 59.19 276 LYS A N 1
ATOM 2140 C CA . LYS A 1 276 ? -2.134 3.532 -29.096 1.00 59.19 276 LYS A CA 1
ATOM 2141 C C . LYS A 1 276 ? -1.449 2.631 -30.123 1.00 59.19 276 LYS A C 1
ATOM 2143 O O . LYS A 1 276 ? -2.137 1.945 -30.873 1.00 59.19 276 LYS A O 1
ATOM 2148 N N . GLU A 1 277 ? -0.120 2.633 -30.150 1.00 64.50 277 GLU A N 1
ATOM 2149 C CA . GLU A 1 277 ? 0.679 2.042 -31.223 1.00 64.50 277 GLU A CA 1
ATOM 2150 C C . GLU A 1 277 ? 1.497 0.818 -30.782 1.00 64.50 277 GLU A C 1
ATOM 2152 O O . GLU A 1 277 ? 1.845 -0.022 -31.614 1.00 64.50 277 GLU A O 1
ATOM 2157 N N . VAL A 1 278 ? 1.761 0.671 -29.478 1.00 66.69 278 VAL A N 1
ATOM 2158 C CA . VAL A 1 278 ? 2.554 -0.432 -28.912 1.00 66.69 278 VAL A CA 1
ATOM 2159 C C . VAL A 1 278 ? 1.719 -1.235 -27.898 1.00 66.69 278 VAL A C 1
ATOM 2161 O O . VAL A 1 278 ? 1.521 -0.783 -26.766 1.00 66.69 278 VAL A O 1
ATOM 2164 N N . PRO A 1 279 ? 1.276 -2.468 -28.229 1.00 64.62 279 PRO A N 1
ATOM 2165 C CA . PRO A 1 279 ? 0.417 -3.281 -27.357 1.00 64.62 279 PRO A CA 1
ATOM 2166 C C . PRO A 1 279 ? 0.966 -3.538 -25.946 1.00 64.62 279 PRO A C 1
ATOM 2168 O O . PRO A 1 279 ? 0.191 -3.665 -25.001 1.00 64.62 279 PRO A O 1
ATOM 2171 N N . ALA A 1 280 ? 2.288 -3.572 -25.766 1.00 62.16 280 ALA A N 1
ATOM 2172 C CA . ALA A 1 280 ? 2.903 -3.725 -24.448 1.00 62.16 280 ALA A CA 1
ATOM 2173 C C . ALA A 1 280 ? 2.666 -2.505 -23.531 1.00 62.16 280 ALA A C 1
ATOM 2175 O O . ALA A 1 280 ? 2.448 -2.685 -22.331 1.00 62.16 280 ALA A O 1
ATOM 2176 N N . ILE A 1 281 ? 2.602 -1.281 -24.073 1.00 70.62 281 ILE A N 1
ATOM 2177 C CA . ILE A 1 281 ? 2.307 -0.062 -23.295 1.00 70.62 281 ILE A CA 1
ATOM 2178 C C . ILE A 1 281 ? 0.823 -0.041 -22.867 1.00 70.62 281 ILE A C 1
ATOM 2180 O O . ILE A 1 281 ? 0.481 0.456 -21.794 1.00 70.62 281 ILE A O 1
ATOM 2184 N N . ARG A 1 282 ? -0.061 -0.718 -23.615 1.00 74.31 282 ARG A N 1
ATOM 2185 C CA . ARG A 1 282 ? -1.450 -0.975 -23.193 1.00 74.31 282 ARG A CA 1
ATOM 2186 C C . ARG A 1 282 ? -1.536 -1.765 -21.879 1.00 74.31 282 ARG A C 1
ATOM 2188 O O . ARG A 1 282 ? -2.456 -1.523 -21.098 1.00 74.31 282 ARG A O 1
ATOM 2195 N N . SER A 1 283 ? -0.588 -2.674 -21.605 1.00 81.06 283 SER A N 1
ATOM 2196 C CA . SER A 1 283 ? -0.544 -3.409 -20.326 1.00 81.06 283 SER A CA 1
ATOM 2197 C C . SER A 1 283 ? -0.252 -2.476 -19.148 1.00 81.06 283 SER A C 1
ATOM 2199 O O . SER A 1 283 ? -0.972 -2.519 -18.154 1.00 81.06 283 SER A O 1
ATOM 2201 N N . ILE A 1 284 ? 0.710 -1.558 -19.314 1.00 83.69 284 ILE A N 1
ATOM 2202 C CA . ILE A 1 284 ? 1.061 -0.515 -18.339 1.00 83.69 284 ILE A CA 1
ATOM 2203 C C . ILE A 1 284 ? -0.187 0.320 -18.008 1.00 83.69 284 ILE A C 1
ATOM 2205 O O . ILE A 1 284 ? -0.599 0.383 -16.852 1.00 83.69 284 ILE A O 1
ATOM 2209 N N . GLN A 1 285 ? -0.859 0.875 -19.025 1.00 82.94 285 GLN A N 1
ATOM 2210 C CA . GLN A 1 285 ? -2.076 1.676 -18.830 1.00 82.94 285 GLN A CA 1
ATOM 2211 C C . GLN A 1 285 ? -3.206 0.890 -18.140 1.00 82.94 285 GLN A C 1
ATOM 2213 O O . GLN A 1 285 ? -3.878 1.414 -17.253 1.00 82.94 285 GLN A O 1
ATOM 2218 N N . THR A 1 286 ? -3.426 -0.364 -18.539 1.00 87.25 286 THR A N 1
ATOM 2219 C CA . THR A 1 286 ? -4.499 -1.199 -17.974 1.00 87.25 286 THR A CA 1
ATOM 2220 C C . THR A 1 286 ? -4.253 -1.475 -16.490 1.00 87.25 286 THR A C 1
ATOM 2222 O O . THR A 1 286 ? -5.163 -1.331 -15.675 1.00 87.25 286 THR A O 1
ATOM 2225 N N . VAL A 1 287 ? -3.010 -1.799 -16.118 1.00 91.50 287 VAL A N 1
ATOM 2226 C CA . VAL A 1 287 ? -2.624 -1.987 -14.716 1.00 91.50 287 VAL A CA 1
ATOM 2227 C C . VAL A 1 287 ? -2.748 -0.679 -13.935 1.00 91.50 287 VAL A C 1
ATOM 2229 O O . VAL A 1 287 ? -3.345 -0.700 -12.863 1.00 91.50 287 VAL A O 1
ATOM 2232 N N . PHE A 1 288 ? -2.303 0.464 -14.474 1.00 90.38 288 PHE A N 1
ATOM 2233 C CA . PHE A 1 288 ? -2.487 1.775 -13.832 1.00 90.38 288 PHE A CA 1
ATOM 2234 C C . PHE A 1 288 ? -3.943 2.035 -13.425 1.00 90.38 288 PHE A C 1
ATOM 2236 O O . PHE A 1 288 ? -4.205 2.430 -12.289 1.00 90.38 288 PHE A O 1
ATOM 2243 N N . ILE A 1 289 ? -4.892 1.771 -14.330 1.00 90.81 289 ILE A N 1
ATOM 2244 C CA . ILE A 1 289 ? -6.326 1.958 -14.075 1.00 90.81 289 ILE A CA 1
ATOM 2245 C C . ILE A 1 289 ? -6.790 1.066 -12.914 1.00 90.81 289 ILE A C 1
ATOM 2247 O O . ILE A 1 289 ? -7.473 1.552 -12.012 1.00 90.81 289 ILE A O 1
ATOM 2251 N N . TYR A 1 290 ? -6.387 -0.208 -12.877 1.00 93.75 290 TYR A N 1
ATOM 2252 C CA . TYR A 1 290 ? -6.741 -1.098 -11.765 1.00 93.75 290 TYR A CA 1
ATOM 2253 C C . TYR A 1 290 ? -6.104 -0.677 -10.433 1.00 93.75 290 TYR A C 1
ATOM 2255 O O . TYR A 1 290 ? -6.784 -0.701 -9.407 1.00 93.75 290 TYR A O 1
ATOM 2263 N N . LEU A 1 291 ? -4.835 -0.251 -10.437 1.00 94.50 291 LEU A N 1
ATOM 2264 C CA . LEU A 1 291 ? -4.153 0.255 -9.240 1.00 94.50 291 LEU A CA 1
ATOM 2265 C C . LEU A 1 291 ? -4.841 1.519 -8.706 1.00 94.50 291 LEU A C 1
ATOM 2267 O O . LEU A 1 291 ? -5.049 1.632 -7.497 1.00 94.50 291 LEU A O 1
ATOM 2271 N N . ALA A 1 292 ? -5.240 2.443 -9.586 1.00 92.94 292 ALA A N 1
ATOM 2272 C CA . ALA A 1 292 ? -5.962 3.657 -9.216 1.00 92.94 292 ALA A CA 1
ATOM 2273 C C . ALA A 1 292 ? -7.342 3.339 -8.614 1.00 92.94 292 ALA A C 1
ATOM 2275 O O . ALA A 1 292 ? -7.662 3.823 -7.528 1.00 92.94 292 ALA A O 1
ATOM 2276 N N . LEU A 1 293 ? -8.130 2.476 -9.268 1.00 95.38 293 LEU A N 1
ATOM 2277 C CA . LEU A 1 293 ? -9.446 2.053 -8.776 1.00 95.38 293 LEU A CA 1
ATOM 2278 C C . LEU A 1 293 ? -9.352 1.365 -7.407 1.00 95.38 293 LEU A C 1
ATOM 2280 O O . LEU A 1 293 ? -10.072 1.742 -6.483 1.00 95.38 293 LEU A O 1
ATOM 2284 N N . LEU A 1 294 ? -8.437 0.406 -7.238 1.00 96.06 294 LEU A N 1
ATOM 2285 C CA . LEU A 1 294 ? -8.245 -0.264 -5.949 1.00 96.06 294 LEU A CA 1
ATOM 2286 C C . LEU A 1 294 ? -7.708 0.682 -4.871 1.00 96.06 294 LEU A C 1
ATOM 2288 O O . LEU A 1 294 ? -8.137 0.575 -3.727 1.00 96.06 294 LEU A O 1
ATOM 2292 N N . SER A 1 295 ? -6.844 1.641 -5.213 1.00 93.00 295 SER A N 1
ATOM 2293 C CA . SER A 1 295 ? -6.371 2.654 -4.256 1.00 93.00 295 SER A CA 1
ATOM 2294 C C . SER A 1 295 ? -7.518 3.533 -3.746 1.00 93.00 295 SER A C 1
ATOM 2296 O O . SER A 1 295 ? -7.586 3.819 -2.549 1.00 93.00 295 SER A O 1
ATOM 2298 N N . VAL A 1 296 ? -8.462 3.905 -4.621 1.00 95.75 296 VAL A N 1
ATOM 2299 C CA . VAL A 1 296 ? -9.698 4.608 -4.231 1.00 95.75 296 VAL A CA 1
ATOM 2300 C C . VAL A 1 296 ? -10.568 3.733 -3.323 1.00 95.75 296 VAL A C 1
ATOM 2302 O O . VAL A 1 296 ? -11.081 4.233 -2.324 1.00 95.75 296 VAL A O 1
ATOM 2305 N N . VAL A 1 297 ? -10.693 2.429 -3.597 1.00 96.88 297 VAL A N 1
ATOM 2306 C CA . VAL A 1 297 ? -11.445 1.496 -2.734 1.00 96.88 297 VAL A CA 1
ATOM 2307 C C . VAL A 1 297 ? -10.767 1.305 -1.368 1.00 96.88 297 VAL A C 1
ATOM 2309 O O . VAL A 1 297 ? -11.446 1.375 -0.345 1.00 96.88 297 VAL A O 1
ATOM 2312 N N . SER A 1 298 ? -9.441 1.150 -1.303 1.00 95.69 298 SER A N 1
ATOM 2313 C CA . SER A 1 298 ? -8.692 1.093 -0.036 1.00 95.69 298 SER A CA 1
ATOM 2314 C C . SER A 1 298 ? -8.843 2.382 0.781 1.00 95.69 298 SER A C 1
ATOM 2316 O O . SER A 1 298 ? -9.042 2.328 1.998 1.00 95.69 298 SER A O 1
ATOM 2318 N N . LEU A 1 299 ? -8.823 3.549 0.125 1.00 95.62 299 LEU A N 1
ATOM 2319 C CA . LEU A 1 299 ? -9.098 4.834 0.772 1.00 95.62 299 LEU A CA 1
ATOM 2320 C C . LEU A 1 299 ? -10.555 4.930 1.262 1.00 95.62 299 LEU A C 1
ATOM 2322 O O . LEU A 1 299 ? -10.792 5.440 2.358 1.00 95.62 299 LEU A O 1
ATOM 2326 N N . ALA A 1 300 ? -11.515 4.396 0.499 1.00 95.88 300 ALA A N 1
ATOM 2327 C CA . ALA A 1 300 ? -12.923 4.317 0.884 1.00 95.88 300 ALA A CA 1
ATOM 2328 C C . ALA A 1 300 ? -13.141 3.426 2.125 1.00 95.88 300 ALA A C 1
ATOM 2330 O O . ALA A 1 300 ? -13.909 3.790 3.015 1.00 95.88 300 ALA A O 1
ATOM 2331 N N . VAL A 1 301 ? -12.423 2.304 2.247 1.00 95.94 301 VAL A N 1
ATOM 2332 C CA . VAL A 1 301 ? -12.440 1.469 3.463 1.00 95.94 301 VAL A CA 1
ATOM 2333 C C . VAL A 1 301 ? -11.904 2.249 4.669 1.00 95.94 301 VAL A C 1
ATOM 2335 O O . VAL A 1 301 ? -12.544 2.260 5.723 1.00 95.94 301 VAL A O 1
ATOM 2338 N N . LEU A 1 302 ? -10.776 2.953 4.511 1.00 95.81 302 LEU A N 1
ATOM 2339 C CA . LEU A 1 302 ? -10.172 3.769 5.572 1.00 95.81 302 LEU A CA 1
ATOM 2340 C C . LEU A 1 302 ? -11.105 4.889 6.058 1.00 95.81 302 LEU A C 1
ATOM 2342 O O . LEU A 1 302 ? -11.333 5.001 7.261 1.00 95.81 302 LEU A O 1
ATOM 2346 N N . ILE A 1 303 ? -11.672 5.696 5.153 1.00 95.75 303 ILE A N 1
ATOM 2347 C CA . ILE A 1 303 ? -12.555 6.819 5.521 1.00 95.75 303 ILE A CA 1
ATOM 2348 C C . ILE A 1 303 ? -13.877 6.337 6.141 1.00 95.75 303 ILE A C 1
ATOM 2350 O O . ILE A 1 303 ? -14.336 6.922 7.124 1.00 95.75 303 ILE A O 1
ATOM 2354 N N . VAL A 1 304 ? -14.467 5.246 5.630 1.00 94.88 304 VAL A N 1
ATOM 2355 C CA . VAL A 1 304 ? -15.695 4.662 6.195 1.00 94.88 304 VAL A CA 1
ATOM 2356 C C . VAL A 1 304 ? -15.438 4.146 7.606 1.00 94.88 304 VAL A C 1
ATOM 2358 O O . VAL A 1 304 ? -16.186 4.502 8.516 1.00 94.88 304 VAL A O 1
ATOM 2361 N N . ALA A 1 305 ? -14.371 3.372 7.824 1.00 94.50 305 ALA A N 1
ATOM 2362 C CA . ALA A 1 305 ? -14.037 2.872 9.154 1.00 94.50 305 ALA A CA 1
ATOM 2363 C C . ALA A 1 305 ? -13.709 4.014 10.133 1.00 94.50 305 ALA A C 1
ATOM 2365 O O . ALA A 1 305 ? -14.222 4.042 11.253 1.00 94.50 305 ALA A O 1
ATOM 2366 N N . PHE A 1 306 ? -12.920 4.997 9.691 1.00 94.69 306 PHE A N 1
ATOM 2367 C CA . PHE A 1 306 ? -12.557 6.175 10.477 1.00 94.69 306 PHE A CA 1
ATOM 2368 C C . PHE A 1 306 ? -13.789 6.951 10.973 1.00 94.69 306 PHE A C 1
ATOM 2370 O O . PHE A 1 306 ? -13.913 7.209 12.171 1.00 94.69 306 PHE A O 1
ATOM 2377 N N . LEU A 1 307 ? -14.733 7.276 10.081 1.00 93.56 307 LEU A N 1
ATOM 2378 C CA . LEU A 1 307 ? -15.938 8.039 10.433 1.00 93.56 307 LEU A CA 1
ATOM 2379 C C . LEU A 1 307 ? -16.986 7.202 11.181 1.00 93.56 307 LEU A C 1
ATOM 2381 O O . LEU A 1 307 ? -17.668 7.726 12.066 1.00 93.56 307 LEU A O 1
ATOM 2385 N N . ALA A 1 308 ? -17.115 5.908 10.870 1.00 91.94 308 ALA A N 1
ATOM 2386 C CA . ALA A 1 308 ? -18.012 5.001 11.587 1.00 91.94 308 ALA A CA 1
ATOM 2387 C C . ALA A 1 308 ? -17.633 4.876 13.071 1.00 91.94 308 ALA A C 1
ATOM 2389 O O . ALA A 1 308 ? -18.519 4.788 13.925 1.00 91.94 308 ALA A O 1
ATOM 2390 N N . ASN A 1 309 ? -16.336 4.947 13.376 1.00 91.38 309 ASN A N 1
ATOM 2391 C CA . ASN A 1 309 ? -15.781 4.840 14.723 1.00 91.38 309 ASN A CA 1
ATOM 2392 C C . ASN A 1 309 ? -15.879 6.132 15.557 1.00 91.38 309 ASN A C 1
ATOM 2394 O O . ASN A 1 309 ? -15.541 6.130 16.740 1.00 91.38 309 ASN A O 1
ATOM 2398 N N . ILE A 1 310 ? -16.396 7.224 14.984 1.00 90.88 310 ILE A N 1
ATOM 2399 C CA . ILE A 1 310 ? -16.645 8.488 15.686 1.00 90.88 310 ILE A CA 1
ATOM 2400 C C . ILE A 1 310 ? -18.152 8.618 15.929 1.00 90.88 310 ILE A C 1
ATOM 2402 O O . ILE A 1 310 ? -18.936 8.776 14.993 1.00 90.88 310 ILE A O 1
ATOM 2406 N N . LYS A 1 311 ? -18.578 8.513 17.193 1.00 87.00 311 LYS A N 1
ATOM 2407 C CA . LYS A 1 311 ? -19.994 8.568 17.619 1.00 87.00 311 LYS A CA 1
ATOM 2408 C C . LYS A 1 311 ? -20.201 9.459 18.857 1.00 87.00 311 LYS A C 1
ATOM 2410 O O . LYS A 1 311 ? -21.066 9.185 19.680 1.00 87.00 311 LYS A O 1
ATOM 2415 N N . VAL A 1 312 ? -19.376 10.494 19.017 1.00 85.19 312 VAL A N 1
ATOM 2416 C CA . VAL A 1 312 ? -19.264 11.293 20.252 1.00 85.19 312 VAL A CA 1
ATOM 2417 C C . VAL A 1 312 ? -19.510 12.780 19.995 1.00 85.19 312 VAL A C 1
ATOM 2419 O O . VAL A 1 312 ? -19.216 13.282 18.913 1.00 85.19 312 VAL A O 1
ATOM 2422 N N . SER A 1 313 ? -20.030 13.486 20.997 1.00 84.50 313 SER A N 1
ATOM 2423 C CA . SER A 1 313 ? -20.074 14.952 21.060 1.00 84.50 313 SER A CA 1
ATOM 2424 C C . SER A 1 313 ? -18.878 15.498 21.850 1.00 84.50 313 SER A C 1
ATOM 2426 O O . SER A 1 313 ? -18.307 14.799 22.686 1.00 84.50 313 SER A O 1
ATOM 2428 N N . LEU A 1 314 ? -18.495 16.752 21.594 1.00 81.75 314 LEU A N 1
ATOM 2429 C CA . LEU A 1 314 ? -17.377 17.422 22.263 1.00 81.75 314 LEU A CA 1
ATOM 2430 C C . LEU A 1 314 ? -17.789 18.841 22.684 1.00 81.75 314 LEU A C 1
ATOM 2432 O O . LEU A 1 314 ? -17.825 19.758 21.865 1.00 81.75 314 LEU A O 1
ATOM 2436 N N . GLY A 1 315 ? -18.108 19.030 23.966 1.00 82.44 315 GLY A N 1
ATOM 2437 C CA . GLY A 1 315 ? -18.615 20.311 24.469 1.00 82.44 315 GLY A CA 1
ATOM 2438 C C . GLY A 1 315 ? -19.937 20.690 23.793 1.00 82.44 315 GLY A C 1
ATOM 2439 O O . GLY A 1 315 ? -20.902 19.933 23.864 1.00 82.44 315 GLY A O 1
ATOM 2440 N N . SER A 1 316 ? -19.972 21.840 23.117 1.00 83.88 316 SER A N 1
ATOM 2441 C CA . SER A 1 316 ? -21.116 22.291 22.310 1.00 83.88 316 SER A CA 1
ATOM 2442 C C . SER A 1 316 ? -21.213 21.625 20.928 1.00 83.88 316 SER A C 1
ATOM 2444 O O . SER A 1 316 ? -22.244 21.743 20.265 1.00 83.88 316 SER A O 1
ATOM 2446 N N . LEU A 1 317 ? -20.171 20.920 20.470 1.00 86.81 317 LEU A N 1
ATOM 2447 C CA . LEU A 1 317 ? -20.161 20.271 19.160 1.00 86.81 317 LEU A CA 1
ATOM 2448 C C . LEU A 1 317 ? -20.895 18.929 19.213 1.00 86.81 317 LEU A C 1
ATOM 2450 O O . LEU A 1 317 ? -20.489 17.998 19.913 1.00 86.81 317 LEU A O 1
ATOM 2454 N N . ASN A 1 318 ? -21.954 18.804 18.415 1.00 89.88 318 ASN A N 1
ATOM 2455 C CA . ASN A 1 318 ? -22.621 17.526 18.190 1.00 89.88 318 ASN A CA 1
ATOM 2456 C C . ASN A 1 318 ? -21.741 16.564 17.353 1.00 89.88 318 ASN A C 1
ATOM 2458 O O . ASN A 1 318 ? -20.730 16.951 16.763 1.00 89.88 318 ASN A O 1
ATOM 2462 N N . ASN A 1 319 ? -22.160 15.299 17.263 1.00 88.94 319 ASN A N 1
ATOM 2463 C CA . ASN A 1 319 ? -21.445 14.246 16.528 1.00 88.94 319 ASN A CA 1
ATOM 2464 C C . ASN A 1 319 ? -21.191 14.591 15.041 1.00 88.94 319 ASN A C 1
ATOM 2466 O O . ASN A 1 319 ? -20.172 14.192 14.484 1.00 88.94 319 ASN A O 1
ATOM 2470 N N . PHE A 1 320 ? -22.071 15.364 14.390 1.00 91.06 320 PHE A N 1
ATOM 2471 C CA . PHE A 1 320 ? -21.873 15.784 12.998 1.00 91.06 320 PHE A CA 1
ATOM 2472 C C . PHE A 1 320 ? -20.655 16.710 12.853 1.00 91.06 320 PHE A C 1
ATOM 2474 O O . PHE A 1 320 ? -19.779 16.440 12.032 1.00 91.06 320 PHE A O 1
ATOM 2481 N N . TYR A 1 321 ? -20.538 17.742 13.695 1.00 91.69 321 TYR A N 1
ATOM 2482 C CA . TYR A 1 321 ? -19.384 18.649 13.656 1.00 91.69 321 TYR A CA 1
ATOM 2483 C C . TYR A 1 321 ? -18.078 17.964 14.080 1.00 91.69 321 TYR A C 1
ATOM 2485 O O . TYR A 1 321 ? -17.038 18.216 13.474 1.00 91.69 321 TYR A O 1
ATOM 2493 N N . VAL A 1 322 ? -18.120 17.049 15.058 1.00 91.12 322 VAL A N 1
ATOM 2494 C CA . VAL A 1 322 ? -16.938 16.258 15.452 1.00 91.12 322 VAL A CA 1
ATOM 2495 C C . VAL A 1 322 ? -16.455 15.376 14.292 1.00 91.12 322 VAL A C 1
ATOM 2497 O O . VAL A 1 322 ? -15.257 15.337 14.014 1.00 91.12 322 VAL A O 1
ATOM 2500 N N . ARG A 1 323 ? -17.370 14.725 13.557 1.00 92.88 323 ARG A N 1
ATOM 2501 C CA . ARG A 1 323 ? -17.039 13.965 12.336 1.00 92.88 323 ARG A CA 1
ATOM 2502 C C . ARG A 1 323 ? -16.468 14.847 11.229 1.00 92.88 323 ARG A C 1
ATOM 2504 O O . ARG A 1 323 ? -15.512 14.432 10.582 1.00 92.88 323 ARG A O 1
ATOM 2511 N N . LEU A 1 324 ? -17.013 16.047 11.024 1.00 93.69 324 LEU A N 1
ATOM 2512 C CA . LEU A 1 324 ? -16.524 16.987 10.012 1.00 93.69 324 LEU A CA 1
ATOM 2513 C C . LEU A 1 324 ? -15.091 17.459 10.317 1.00 93.69 324 LEU A C 1
ATOM 2515 O O . LEU A 1 324 ? -14.236 17.427 9.436 1.00 93.69 324 LEU A O 1
ATOM 2519 N N . LEU A 1 325 ? -14.800 17.822 11.570 1.00 92.69 325 LEU A N 1
ATOM 2520 C CA . LEU A 1 325 ? -13.443 18.176 12.003 1.00 92.69 325 LEU A CA 1
ATOM 2521 C C . LEU A 1 325 ? -12.476 16.992 11.873 1.00 92.69 325 LEU A C 1
ATOM 2523 O O . LEU A 1 325 ? -11.364 17.152 11.372 1.00 92.69 325 LEU A O 1
ATOM 2527 N N . ALA A 1 326 ? -12.903 15.792 12.266 1.00 92.88 326 ALA A N 1
ATOM 2528 C CA . ALA A 1 326 ? -12.088 14.593 12.114 1.00 92.88 326 ALA A CA 1
ATOM 2529 C C . ALA A 1 326 ? -11.823 14.252 10.635 1.00 92.88 326 ALA A C 1
ATOM 2531 O O . ALA A 1 326 ? -10.725 13.808 10.308 1.00 92.88 326 ALA A O 1
ATOM 2532 N N . LEU A 1 327 ? -12.778 14.504 9.733 1.00 95.56 327 LEU A N 1
ATOM 2533 C CA . LEU A 1 327 ? -12.590 14.354 8.288 1.00 95.56 327 LEU A CA 1
ATOM 2534 C C . LEU A 1 327 ? -11.533 15.328 7.739 1.00 95.56 327 LEU A C 1
ATOM 2536 O O . LEU A 1 327 ? -10.717 14.925 6.913 1.00 95.56 327 LEU A O 1
ATOM 2540 N N . LEU A 1 328 ? -11.489 16.576 8.221 1.00 95.62 328 LEU A N 1
ATOM 2541 C CA . LEU A 1 328 ? -10.411 17.512 7.870 1.00 95.62 328 LEU A CA 1
ATOM 2542 C C . LEU A 1 328 ? -9.041 16.984 8.331 1.00 95.62 328 LEU A C 1
ATOM 2544 O O . LEU A 1 328 ? -8.090 16.995 7.553 1.00 95.62 328 LEU A O 1
ATOM 2548 N N . VAL A 1 329 ? -8.949 16.452 9.556 1.00 95.44 329 VAL A N 1
ATOM 2549 C CA . VAL A 1 329 ? -7.720 15.818 10.073 1.00 95.44 329 VAL A CA 1
ATOM 2550 C C . VAL A 1 329 ? -7.320 14.604 9.227 1.00 95.44 329 VAL A C 1
ATOM 2552 O O . VAL A 1 329 ? -6.155 14.481 8.856 1.00 95.44 329 VAL A O 1
ATOM 2555 N N . PHE A 1 330 ? -8.273 13.744 8.858 1.00 96.81 330 PHE A N 1
ATOM 2556 C CA . PHE A 1 330 ? -8.043 12.614 7.954 1.00 96.81 330 PHE A CA 1
ATOM 2557 C C . PHE A 1 330 ? -7.483 13.079 6.602 1.00 96.81 330 PHE A C 1
ATOM 2559 O O . PHE A 1 330 ? -6.453 12.571 6.161 1.00 96.81 330 PHE A O 1
ATOM 2566 N N . MET A 1 331 ? -8.099 14.084 5.970 1.00 96.69 331 MET A N 1
ATOM 2567 C CA . MET A 1 331 ? -7.622 14.623 4.692 1.00 96.69 331 MET A CA 1
ATOM 2568 C C . MET A 1 331 ? -6.219 15.232 4.795 1.00 96.69 331 MET A C 1
ATOM 2570 O O . MET A 1 331 ? -5.415 15.021 3.891 1.00 96.69 331 MET A O 1
ATOM 2574 N N . LEU A 1 332 ? -5.882 15.911 5.898 1.00 97.44 332 LEU A N 1
ATOM 2575 C CA . LEU A 1 332 ? -4.520 16.401 6.141 1.00 97.44 332 LEU A CA 1
ATOM 2576 C C . LEU A 1 332 ? -3.508 15.251 6.254 1.00 97.44 332 LEU A C 1
ATOM 2578 O O . LEU A 1 332 ? -2.458 15.310 5.616 1.00 97.44 332 LEU A O 1
ATOM 2582 N N . ILE A 1 333 ? -3.823 14.184 7.000 1.00 97.06 333 ILE A N 1
ATOM 2583 C CA . ILE A 1 333 ? -2.946 13.005 7.109 1.00 97.06 333 ILE A CA 1
ATOM 2584 C C . ILE A 1 333 ? -2.714 12.386 5.724 1.00 97.06 333 ILE A C 1
ATOM 2586 O O . ILE A 1 333 ? -1.566 12.149 5.344 1.00 97.06 333 ILE A O 1
ATOM 2590 N N . ILE A 1 334 ? -3.776 12.173 4.941 1.00 96.50 334 ILE A N 1
ATOM 2591 C CA . ILE A 1 334 ? -3.679 11.613 3.586 1.00 96.50 334 ILE A CA 1
ATOM 2592 C C . ILE A 1 334 ? -2.893 12.545 2.650 1.00 96.50 334 ILE A C 1
ATOM 2594 O O . ILE A 1 334 ? -2.048 12.060 1.898 1.00 96.50 334 ILE A O 1
ATOM 2598 N N . PHE A 1 335 ? -3.084 13.864 2.727 1.00 96.69 335 PHE A N 1
ATOM 2599 C CA . PHE A 1 335 ? -2.321 14.847 1.952 1.00 96.69 335 PHE A CA 1
ATOM 2600 C C . PHE A 1 335 ? -0.814 14.764 2.239 1.00 96.69 335 PHE A C 1
ATOM 2602 O O . PHE A 1 335 ? -0.025 14.581 1.310 1.00 96.69 335 PHE A O 1
ATOM 2609 N N . PHE A 1 336 ? -0.403 14.831 3.511 1.00 97.31 336 PHE A N 1
ATOM 2610 C CA . PHE A 1 336 ? 1.015 14.741 3.876 1.00 97.31 336 PHE A CA 1
ATOM 2611 C C . PHE A 1 336 ? 1.618 13.378 3.523 1.00 97.31 336 PHE A C 1
ATOM 2613 O O . PHE A 1 336 ? 2.730 13.321 3.003 1.00 97.31 336 PHE A O 1
ATOM 2620 N N . THR A 1 337 ? 0.873 12.288 3.727 1.00 96.81 337 THR A N 1
ATOM 2621 C CA . THR A 1 337 ? 1.296 10.932 3.338 1.00 96.81 337 THR A CA 1
ATOM 2622 C C . THR A 1 337 ? 1.537 10.845 1.832 1.00 96.81 337 THR A C 1
ATOM 2624 O O . THR A 1 337 ? 2.602 10.410 1.398 1.00 96.81 337 THR A O 1
ATOM 2627 N N . THR A 1 338 ? 0.586 11.329 1.028 1.00 93.62 338 THR A N 1
ATOM 2628 C CA . THR A 1 338 ? 0.678 11.322 -0.439 1.00 93.62 338 THR A CA 1
ATOM 2629 C C . THR A 1 338 ? 1.851 12.170 -0.924 1.00 93.62 338 THR A C 1
ATOM 2631 O O . THR A 1 338 ? 2.611 11.721 -1.777 1.00 93.62 338 THR A O 1
ATOM 2634 N N . LYS A 1 339 ? 2.062 13.355 -0.333 1.00 94.69 339 LYS A N 1
ATOM 2635 C CA . LYS A 1 339 ? 3.208 14.226 -0.634 1.00 94.69 339 LYS A CA 1
ATOM 2636 C C . LYS A 1 339 ? 4.549 13.548 -0.320 1.00 94.69 339 LYS A C 1
ATOM 2638 O O . LYS A 1 339 ? 5.462 13.613 -1.139 1.00 94.69 339 LYS A O 1
ATOM 2643 N N . SER A 1 340 ? 4.663 12.871 0.824 1.00 95.81 340 SER A N 1
ATOM 2644 C CA . SER A 1 340 ? 5.877 12.143 1.221 1.00 95.81 340 SER A CA 1
ATOM 2645 C C . SER A 1 340 ? 6.170 10.944 0.316 1.00 95.81 340 SER A C 1
ATOM 2647 O O . SER A 1 340 ? 7.329 10.719 -0.035 1.00 95.81 340 SER A O 1
ATOM 2649 N N . ILE A 1 341 ? 5.141 10.196 -0.101 1.00 95.00 341 ILE A N 1
ATOM 2650 C CA . ILE A 1 341 ? 5.284 9.104 -1.077 1.00 95.00 341 ILE A CA 1
ATOM 2651 C C . ILE A 1 341 ? 5.717 9.670 -2.433 1.00 95.00 341 ILE A C 1
ATOM 2653 O O . ILE A 1 341 ? 6.711 9.208 -2.987 1.00 95.00 341 ILE A O 1
ATOM 2657 N N . ALA A 1 342 ? 5.033 10.703 -2.936 1.00 89.69 342 ALA A N 1
ATOM 2658 C CA . ALA A 1 342 ? 5.358 11.336 -4.211 1.00 89.69 342 ALA A CA 1
ATOM 2659 C C . ALA A 1 342 ? 6.810 11.835 -4.247 1.00 89.69 342 ALA A C 1
ATOM 2661 O O . ALA A 1 342 ? 7.534 11.490 -5.172 1.00 89.69 342 ALA A O 1
ATOM 2662 N N . ALA A 1 343 ? 7.274 12.547 -3.214 1.00 89.94 343 ALA A N 1
ATOM 2663 C CA . ALA A 1 343 ? 8.666 12.995 -3.122 1.00 89.94 343 ALA A CA 1
ATOM 2664 C C . ALA A 1 343 ? 9.676 11.827 -3.149 1.00 89.94 343 ALA A C 1
ATOM 2666 O O . ALA A 1 343 ? 10.703 11.912 -3.819 1.00 89.94 343 ALA A O 1
ATOM 2667 N N . ASN A 1 344 ? 9.370 10.712 -2.475 1.00 91.88 344 ASN A N 1
ATOM 2668 C CA . ASN A 1 344 ? 10.237 9.529 -2.453 1.00 91.88 344 ASN A CA 1
ATOM 2669 C C . ASN A 1 344 ? 10.305 8.784 -3.793 1.00 91.88 344 ASN A C 1
ATOM 2671 O O . ASN A 1 344 ? 11.336 8.170 -4.083 1.00 91.88 344 ASN A O 1
ATOM 2675 N N . LEU A 1 345 ? 9.221 8.804 -4.574 1.00 88.62 345 LEU A N 1
ATOM 2676 C CA . LEU A 1 345 ? 9.157 8.183 -5.897 1.00 88.62 345 LEU A CA 1
ATOM 2677 C C . LEU A 1 345 ? 9.765 9.097 -6.970 1.00 88.62 345 LEU A C 1
ATOM 2679 O O . LEU A 1 345 ? 10.577 8.622 -7.756 1.00 88.62 345 LEU A O 1
ATOM 2683 N N . LEU A 1 346 ? 9.447 10.397 -6.957 1.00 85.38 346 LEU A N 1
ATOM 2684 C CA . LEU A 1 346 ? 9.994 11.395 -7.887 1.00 85.38 346 LEU A CA 1
ATOM 2685 C C . LEU A 1 346 ? 11.518 11.511 -7.767 1.00 85.38 346 LEU A C 1
ATOM 2687 O O . LEU A 1 346 ? 12.199 11.371 -8.774 1.00 85.38 346 LEU A O 1
ATOM 2691 N N . GLY A 1 347 ? 12.066 11.598 -6.548 1.00 82.00 347 GLY A N 1
ATOM 2692 C CA . GLY A 1 347 ? 13.523 11.585 -6.352 1.00 82.00 347 GLY A CA 1
ATOM 2693 C C . GLY A 1 347 ? 14.204 10.285 -6.811 1.00 82.00 347 GLY A C 1
ATOM 2694 O O . GLY A 1 347 ? 15.407 10.263 -7.046 1.00 82.00 347 GLY A O 1
ATOM 2695 N N . GLY A 1 348 ? 13.445 9.192 -6.972 1.00 82.94 348 GLY A N 1
ATOM 2696 C CA . GLY A 1 348 ? 13.934 7.973 -7.619 1.00 82.94 348 GLY A CA 1
ATOM 2697 C C . GLY A 1 348 ? 14.004 8.077 -9.148 1.00 82.94 348 GLY A C 1
ATOM 2698 O O . GLY A 1 348 ? 14.850 7.429 -9.758 1.00 82.94 348 GLY A O 1
ATOM 2699 N N . LEU A 1 349 ? 13.148 8.897 -9.769 1.00 79.19 349 LEU A N 1
ATOM 2700 C CA . LEU A 1 349 ? 13.212 9.218 -11.200 1.00 79.19 349 LEU A CA 1
ATOM 2701 C C . LEU A 1 349 ? 14.406 10.132 -11.494 1.00 79.19 349 LEU A C 1
ATOM 2703 O O . LEU A 1 349 ? 15.139 9.871 -12.446 1.00 79.19 349 LEU A O 1
ATOM 2707 N N . ASP A 1 350 ? 14.644 11.132 -10.639 1.00 78.75 350 ASP A N 1
ATOM 2708 C CA . ASP A 1 350 ? 15.831 11.994 -10.713 1.00 78.75 350 ASP A CA 1
ATOM 2709 C C . ASP A 1 350 ? 17.120 11.153 -10.640 1.00 78.75 350 ASP A C 1
ATOM 2711 O O . ASP A 1 350 ? 18.009 11.295 -11.475 1.00 78.75 350 ASP A O 1
ATOM 2715 N N . GLY A 1 351 ? 17.176 10.167 -9.735 1.00 77.94 351 GLY A N 1
ATOM 2716 C CA . GLY A 1 351 ? 18.297 9.225 -9.649 1.00 77.94 351 GLY A CA 1
ATOM 2717 C C . GLY A 1 351 ? 18.505 8.340 -10.891 1.00 77.94 351 GLY A C 1
ATOM 2718 O O . GLY A 1 351 ? 19.636 7.946 -11.169 1.00 77.94 351 GLY A O 1
ATOM 2719 N N . ILE A 1 352 ? 17.454 8.030 -11.663 1.00 75.19 352 ILE A N 1
ATOM 2720 C CA . ILE A 1 352 ? 17.590 7.347 -12.967 1.00 75.19 352 ILE A CA 1
ATOM 2721 C C . ILE A 1 352 ? 18.105 8.325 -14.029 1.00 75.19 352 ILE A C 1
ATOM 2723 O O . ILE A 1 352 ? 19.003 7.980 -14.798 1.00 75.19 352 ILE A O 1
ATOM 2727 N N . LYS A 1 353 ? 17.560 9.545 -14.064 1.00 72.25 353 LYS A N 1
ATOM 2728 C CA . LYS A 1 353 ? 17.961 10.612 -14.991 1.00 72.25 353 LYS A CA 1
ATOM 2729 C C . LYS A 1 353 ? 19.442 10.964 -14.844 1.00 72.25 353 LYS A C 1
ATOM 2731 O O . LYS A 1 353 ? 20.135 11.071 -15.853 1.00 72.25 353 LYS A O 1
ATOM 2736 N N . ASP A 1 354 ? 19.940 11.087 -13.618 1.00 75.94 354 ASP A N 1
ATOM 2737 C CA . ASP A 1 354 ? 21.352 11.373 -13.343 1.00 75.94 354 ASP A CA 1
ATOM 2738 C C . ASP A 1 354 ? 22.280 10.250 -13.830 1.00 75.94 354 ASP A C 1
ATOM 2740 O O . ASP A 1 354 ? 23.376 10.527 -14.315 1.00 75.94 354 ASP A O 1
ATOM 2744 N N . SER A 1 355 ? 21.856 8.985 -13.740 1.00 73.50 355 SER A N 1
ATOM 2745 C CA . SER A 1 355 ? 22.610 7.855 -14.301 1.00 73.50 355 SER A CA 1
ATOM 2746 C C . SER A 1 355 ? 22.578 7.835 -15.830 1.00 73.50 355 SER A C 1
ATOM 2748 O O . SER A 1 355 ? 23.610 7.588 -16.447 1.00 73.50 355 SER A O 1
ATOM 2750 N N . LEU A 1 356 ? 21.436 8.152 -16.451 1.00 66.50 356 LEU A N 1
ATOM 2751 C CA . LEU A 1 356 ? 21.333 8.300 -17.909 1.00 66.50 356 LEU A CA 1
ATOM 2752 C C . LEU A 1 356 ? 22.204 9.454 -18.429 1.00 66.50 356 LEU A C 1
ATOM 2754 O O . LEU A 1 356 ? 22.872 9.303 -19.443 1.00 66.50 356 LEU A O 1
ATOM 2758 N N . THR A 1 357 ? 22.253 10.576 -17.708 1.00 69.38 357 THR A N 1
ATOM 2759 C CA . THR A 1 357 ? 23.041 11.769 -18.078 1.00 69.38 357 THR A CA 1
ATOM 2760 C C . THR A 1 357 ? 24.557 11.551 -17.944 1.00 69.38 357 THR A C 1
ATOM 2762 O O . THR A 1 357 ? 25.330 12.371 -18.413 1.00 69.38 357 THR A O 1
ATOM 2765 N N . LYS A 1 358 ? 25.012 10.455 -17.319 1.00 70.19 358 LYS A N 1
ATOM 2766 C CA . LYS A 1 358 ? 26.438 10.072 -17.257 1.00 70.19 358 LYS A CA 1
ATOM 2767 C C . LYS A 1 358 ? 26.882 9.161 -18.407 1.00 70.19 358 LYS A C 1
ATOM 2769 O O . LYS A 1 358 ? 28.068 8.865 -18.499 1.00 70.19 358 LYS A O 1
ATOM 2774 N N . LEU A 1 359 ? 25.943 8.680 -19.224 1.00 60.56 359 LEU A N 1
ATOM 2775 C CA . LEU A 1 359 ? 26.200 7.799 -20.371 1.00 60.56 359 LEU A CA 1
ATOM 2776 C C . LEU A 1 359 ? 26.303 8.561 -21.706 1.00 60.56 359 LEU A C 1
ATOM 2778 O O . LEU A 1 359 ? 26.644 7.947 -22.715 1.00 60.56 359 LEU A O 1
ATOM 2782 N N . TYR A 1 360 ? 26.003 9.865 -21.707 1.00 52.12 360 TYR A N 1
ATOM 2783 C CA . TYR A 1 360 ? 26.020 10.775 -22.858 1.00 52.12 360 TYR A CA 1
ATOM 2784 C C . TYR A 1 360 ? 26.837 12.032 -22.534 1.00 52.12 360 TYR A C 1
ATOM 2786 O O . TYR A 1 360 ? 27.419 12.596 -23.486 1.00 52.12 360 TYR A O 1
#

Foldseek 3Di:
DALVVVQVVCCVVPVDGDDPVRSVVCVVVVVHDYPPPPPDDDDDDDDDDDDDDDDDDDDDDPPVVVVVVVVVVVVVVVVVVVVVVVVVVVVVVVVLVVLLVVCQVPPDQFAPFFQLVSLLVLLLLLLLLLLLLVLLLVLLVQLQVLQEDEPNHGNCVPPVPLSVLLNVLSCVQRNPVSSVVSSVLSSVLLVCLLLVLLVCCCPQVVDPDDSSRSSSRRSSNSSNSSVLSNVSNVLSVLQHSHFYYYNVCPVLSVVLLLVCLVPVVSSVVSLVVCCVVGVNSVSSVVSVVSSVVSVVVSVVSSLCSSLVSQQGAHVPRHSVVVSVVSVVVSVVSVVVSVVSSCVSNSVSSNSSSVSSVVVD

Secondary structure (DSSP, 8-state):
-BHHHHHHHHHHHHSSPPPHHHHHHHHHTTSSB-TTSS----------------------STTHHHHHHHHHHHHHHHHHHHHHHHHHHHHHHHHHHHHHHHHHHS--SS-SS--HHHHHHHHHHHHHHHHHHHHHHHHHHHHHHHT-EETTEEHHHH-HHHHHHHHHHHHHHHSHHHHHHHHHHHHHHHHHHHHHHHHHHHHHTT--S-HHHHHHHTTTTHHHHHHHHHHHHHHGGGS-S--EE-TTSHHHHHHHHHHHTT-HHHHHHHHHHHTTT-HHHHHHHHHHHHHHHHHHHHHHHHHHHHHHT----BTTB-HHHHHHHHHHHHHHHHHHHHHHHHHHHHHHHHHHHHHHTT--

Radius of gyration: 32.2 Å; Cα contacts (8 Å, |Δi|>4): 375; chains: 1; bounding box: 86×69×85 Å